Protein AF-A0A3M7EHU4-F1 (afdb_monomer)

Structure (mmCIF, N/CA/C/O backbone):
data_AF-A0A3M7EHU4-F1
#
_entry.id   AF-A0A3M7EHU4-F1
#
loop_
_atom_site.group_PDB
_atom_site.id
_atom_site.type_symbol
_atom_site.label_atom_id
_atom_site.label_alt_id
_atom_site.label_comp_id
_atom_site.label_asym_id
_atom_site.label_entity_id
_atom_site.label_seq_id
_atom_site.pdbx_PDB_ins_code
_atom_site.Cartn_x
_atom_site.Cartn_y
_atom_site.Cartn_z
_atom_site.occupancy
_atom_site.B_iso_or_equiv
_atom_site.auth_seq_id
_atom_site.auth_comp_id
_atom_site.auth_asym_id
_atom_site.auth_atom_id
_atom_site.pdbx_PDB_model_num
ATOM 1 N N . MET A 1 1 ? -15.113 -2.160 33.973 1.00 36.00 1 MET A N 1
ATOM 2 C CA . MET A 1 1 ? -15.614 -3.086 32.937 1.00 36.00 1 MET A CA 1
ATOM 3 C C . MET A 1 1 ? -14.421 -3.551 32.113 1.00 36.00 1 MET A C 1
ATOM 5 O O . MET A 1 1 ? -13.930 -2.788 31.294 1.00 36.00 1 MET A O 1
ATOM 9 N N . GLN A 1 2 ? -13.865 -4.728 32.410 1.00 32.81 2 GLN A N 1
ATOM 10 C CA . GLN A 1 2 ? -12.848 -5.335 31.547 1.00 32.81 2 GLN A CA 1
ATOM 11 C C . GLN A 1 2 ? -13.588 -5.969 30.373 1.00 32.81 2 GLN A C 1
ATOM 13 O O . GLN A 1 2 ? -14.304 -6.948 30.548 1.00 32.81 2 GLN A O 1
ATOM 18 N N . LEU A 1 3 ? -13.473 -5.366 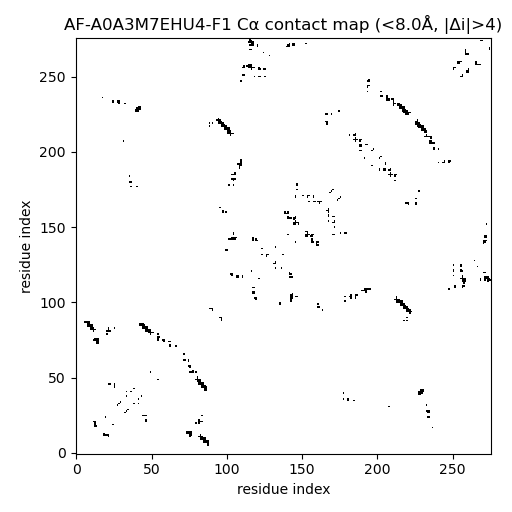29.194 1.00 36.94 3 LEU A N 1
ATOM 19 C CA . LEU A 1 3 ? -13.976 -5.970 27.967 1.00 36.94 3 LEU A CA 1
ATOM 20 C C . LEU A 1 3 ? -13.111 -7.206 27.680 1.00 36.94 3 LEU A C 1
ATOM 22 O O . LEU A 1 3 ? -11.903 -7.087 27.482 1.00 36.94 3 LEU A O 1
ATOM 26 N N . HIS A 1 4 ? -13.703 -8.398 27.739 1.00 35.28 4 HIS A N 1
ATOM 27 C CA . HIS A 1 4 ? -13.042 -9.642 27.348 1.00 35.28 4 HIS A CA 1
ATOM 28 C C . HIS A 1 4 ? -13.254 -9.854 25.845 1.00 35.28 4 HIS A C 1
ATOM 30 O O . HIS A 1 4 ? -14.386 -9.986 25.390 1.00 35.28 4 HIS A O 1
ATOM 36 N N . GLY A 1 5 ? -12.162 -9.836 25.077 1.00 55.19 5 GLY A N 1
ATOM 37 C CA . GLY A 1 5 ? -12.164 -9.912 23.612 1.00 55.19 5 GLY A CA 1
ATOM 38 C C . GLY A 1 5 ? -11.408 -8.749 22.962 1.00 55.19 5 GLY A C 1
ATOM 39 O O . GLY A 1 5 ? -11.074 -7.761 23.617 1.00 55.19 5 GLY A O 1
ATOM 40 N N . ARG A 1 6 ? -11.104 -8.858 21.662 1.00 72.38 6 ARG A N 1
ATOM 41 C CA . ARG A 1 6 ? -10.507 -7.742 20.914 1.00 72.38 6 ARG A CA 1
ATOM 42 C C . ARG A 1 6 ? -11.571 -6.680 20.661 1.00 72.38 6 ARG A C 1
ATOM 44 O O . ARG A 1 6 ? -12.449 -6.865 19.826 1.00 72.38 6 ARG A O 1
ATOM 51 N N . VAL A 1 7 ? -11.465 -5.568 21.377 1.00 87.25 7 VAL A N 1
ATOM 52 C CA . VAL A 1 7 ? -12.310 -4.388 21.161 1.00 87.25 7 VAL A CA 1
ATOM 53 C C . VAL A 1 7 ? -11.952 -3.770 19.802 1.00 87.25 7 VAL A C 1
ATOM 55 O O . VAL A 1 7 ? -10.754 -3.623 19.531 1.00 87.25 7 VAL A O 1
ATOM 58 N N . PRO A 1 8 ? -12.932 -3.425 18.944 1.00 93.50 8 PRO A N 1
ATOM 59 C CA . PRO A 1 8 ? -12.666 -2.735 17.684 1.00 93.50 8 PRO A CA 1
ATOM 60 C C . PRO A 1 8 ? -11.974 -1.388 17.919 1.00 93.50 8 PRO A C 1
ATOM 62 O O . PRO A 1 8 ? -12.077 -0.791 18.992 1.00 93.50 8 PRO A O 1
ATOM 65 N N . LEU A 1 9 ? -11.264 -0.898 16.905 1.00 95.69 9 LEU A N 1
ATOM 66 C CA . LEU A 1 9 ? -10.665 0.435 16.947 1.00 95.69 9 LEU A CA 1
ATOM 67 C C . LEU A 1 9 ? -11.647 1.452 16.366 1.00 95.69 9 LEU A C 1
ATOM 69 O O . LEU A 1 9 ? -12.258 1.190 15.336 1.00 95.69 9 LEU A O 1
ATOM 73 N N . LEU A 1 10 ? -11.766 2.622 16.993 1.00 96.00 10 LEU A N 1
ATOM 74 C CA . LEU A 1 10 ? -12.529 3.735 16.434 1.00 96.00 10 LEU A CA 1
ATOM 75 C C . LEU A 1 10 ? -11.631 4.558 15.505 1.00 96.00 10 LEU A C 1
ATOM 77 O O . LEU A 1 10 ? -10.649 5.167 15.935 1.00 96.00 10 LEU A O 1
ATOM 81 N N . ARG A 1 11 ? -11.979 4.585 14.223 1.00 96.38 11 ARG A N 1
ATOM 82 C CA . ARG A 1 11 ? -11.330 5.377 13.185 1.00 96.38 11 ARG A CA 1
ATOM 83 C C . ARG A 1 11 ? -12.165 6.623 12.900 1.00 96.38 11 ARG A C 1
ATOM 85 O O . ARG A 1 11 ? -13.322 6.527 12.505 1.00 96.38 11 ARG A O 1
ATOM 92 N N . ILE A 1 12 ? -11.540 7.788 13.049 1.00 95.38 12 ILE A N 1
ATOM 93 C CA . ILE A 1 12 ? -12.129 9.092 12.722 1.00 95.38 12 ILE A CA 1
ATOM 94 C C . ILE A 1 12 ? -11.203 9.805 11.741 1.00 95.38 12 ILE A C 1
ATOM 96 O O . ILE A 1 12 ? -9.971 9.708 11.831 1.00 95.38 12 ILE A O 1
ATOM 100 N N . ARG A 1 13 ? -11.793 10.496 10.764 1.00 94.06 13 ARG A N 1
ATOM 101 C CA . ARG A 1 13 ? -11.029 11.246 9.770 1.00 94.06 13 ARG A CA 1
ATOM 102 C C . ARG A 1 13 ? -10.359 12.480 10.375 1.00 94.06 13 ARG A C 1
ATOM 104 O O . ARG A 1 13 ? -10.723 12.978 11.434 1.00 94.06 13 ARG A O 1
ATOM 111 N N . LYS A 1 14 ? -9.372 12.995 9.652 1.00 93.75 14 LYS A N 1
ATOM 112 C CA . LYS A 1 14 ? -8.745 14.284 9.961 1.00 93.75 14 LYS A CA 1
ATOM 113 C C . LYS A 1 14 ? -9.571 15.407 9.356 1.00 93.75 14 LYS A C 1
ATOM 115 O O . LYS A 1 14 ? -10.175 15.209 8.303 1.00 93.75 14 LYS A O 1
ATOM 120 N N . ASP A 1 15 ? -9.509 16.577 9.974 1.00 94.25 15 ASP A N 1
ATOM 121 C CA . ASP A 1 15 ? -10.103 17.799 9.447 1.00 94.25 15 ASP A CA 1
ATOM 122 C C . ASP A 1 15 ? -9.257 18.352 8.291 1.00 94.25 15 ASP A C 1
ATOM 124 O O . ASP A 1 15 ? -8.379 19.199 8.453 1.00 94.25 15 ASP A O 1
ATOM 128 N N . LEU A 1 16 ? -9.429 17.744 7.120 1.00 90.12 16 LEU A N 1
ATOM 129 C CA . LEU A 1 16 ? -8.766 18.109 5.877 1.00 90.12 16 LEU A CA 1
ATOM 130 C C . LEU A 1 16 ? -9.819 18.109 4.771 1.00 90.12 16 LEU A C 1
ATOM 132 O O . LEU A 1 16 ? -10.541 17.126 4.613 1.00 90.12 16 LEU A O 1
ATOM 136 N N . SER A 1 17 ? -9.856 19.172 3.969 1.00 84.88 17 SER A N 1
ATOM 137 C CA . SER A 1 17 ? -10.879 19.387 2.931 1.00 84.88 17 SER A CA 1
ATOM 138 C C . SER A 1 17 ? -10.994 18.260 1.900 1.00 84.88 17 SER A C 1
ATOM 140 O O . SER A 1 17 ? -12.059 18.040 1.345 1.00 84.88 17 SER A O 1
ATOM 142 N N . HIS A 1 18 ? -9.907 17.529 1.656 1.00 83.81 18 HIS A N 1
ATOM 143 C CA . HIS A 1 18 ? -9.837 16.441 0.677 1.00 83.81 18 HIS A CA 1
ATOM 144 C C . HIS A 1 18 ? -10.060 15.046 1.287 1.00 83.81 18 HIS A C 1
ATOM 146 O O . HIS A 1 18 ? -9.777 14.040 0.634 1.00 83.81 18 HIS A O 1
ATOM 152 N N . VAL A 1 19 ? -10.454 14.961 2.562 1.00 88.69 19 VAL A N 1
ATOM 153 C CA . VAL A 1 19 ? -10.722 13.689 3.242 1.00 88.69 19 VAL A CA 1
ATOM 154 C C . VAL A 1 19 ? -12.228 13.519 3.402 1.00 88.69 19 VAL A C 1
ATOM 156 O O . VAL A 1 19 ? -12.856 14.247 4.170 1.00 88.69 19 VAL A O 1
ATOM 159 N N . GLN A 1 20 ? -12.757 12.517 2.697 1.00 92.69 20 GLN A N 1
ATOM 160 C CA . GLN A 1 20 ? -14.156 12.081 2.728 1.00 92.69 20 GLN A CA 1
ATOM 161 C C . GLN A 1 20 ? -14.648 11.778 4.147 1.00 92.69 20 GLN A C 1
ATOM 163 O O . GLN A 1 20 ? -13.848 11.356 4.993 1.00 92.69 20 GLN A O 1
ATOM 168 N N . THR A 1 21 ? -15.952 11.934 4.380 1.00 94.94 21 THR A N 1
ATOM 169 C CA . THR A 1 21 ? -16.616 11.577 5.648 1.00 94.94 21 THR A CA 1
ATOM 170 C C . THR A 1 21 ? -16.535 10.074 5.927 1.00 94.94 21 THR A C 1
ATOM 172 O O . THR A 1 21 ? -16.235 9.274 5.036 1.00 94.94 21 THR A O 1
ATOM 175 N N . ALA A 1 22 ? -16.800 9.659 7.169 1.00 95.69 22 ALA A N 1
ATOM 176 C CA . ALA A 1 22 ? -16.831 8.237 7.522 1.00 95.69 22 ALA A CA 1
ATOM 177 C C . ALA A 1 22 ? -17.842 7.445 6.669 1.00 95.69 22 ALA A C 1
ATOM 179 O O . ALA A 1 22 ? -17.533 6.353 6.187 1.00 95.69 22 ALA A O 1
ATOM 180 N N . GLU A 1 23 ? -19.023 8.014 6.422 1.00 95.81 23 GLU A N 1
ATOM 181 C CA . GLU A 1 23 ? -20.063 7.387 5.602 1.00 95.81 23 GLU A CA 1
ATOM 182 C C . GLU A 1 23 ? -19.644 7.242 4.135 1.00 95.81 23 GLU A C 1
ATOM 184 O O . GLU A 1 23 ? -19.837 6.185 3.532 1.00 95.81 23 GLU A O 1
ATOM 189 N N . GLU A 1 24 ? -19.033 8.277 3.554 1.00 95.75 24 GLU A N 1
ATOM 190 C CA . GLU A 1 24 ? -18.516 8.246 2.181 1.00 95.75 24 GLU A CA 1
ATOM 191 C C . GLU A 1 24 ? -17.387 7.223 2.020 1.00 95.75 24 GLU A C 1
ATOM 193 O O . GLU A 1 24 ? -17.358 6.482 1.030 1.00 95.75 24 GLU A O 1
ATOM 198 N N . GLN A 1 25 ? -16.486 7.141 3.008 1.00 96.19 25 GLN A N 1
ATOM 199 C CA . GLN A 1 25 ? -15.424 6.132 3.051 1.00 96.19 25 GLN A CA 1
ATOM 200 C C . GLN A 1 25 ? -16.014 4.720 3.109 1.00 96.19 25 GLN A C 1
ATOM 202 O O . GLN A 1 25 ? -15.615 3.860 2.322 1.00 96.19 25 GLN A O 1
ATOM 207 N N . LEU A 1 26 ? -16.996 4.480 3.986 1.00 97.38 26 LEU A N 1
ATOM 208 C CA . LEU A 1 26 ? -17.641 3.172 4.117 1.00 97.38 26 LEU A CA 1
ATOM 209 C C . LEU A 1 26 ? -18.410 2.779 2.852 1.00 97.38 26 LEU A C 1
ATOM 211 O O . LEU A 1 26 ? -18.291 1.642 2.390 1.00 97.38 26 LEU A O 1
ATOM 215 N N . ARG A 1 27 ? -19.167 3.713 2.264 1.00 97.81 27 ARG A N 1
ATOM 216 C CA . ARG A 1 27 ? -19.893 3.496 1.004 1.00 97.81 27 ARG A CA 1
ATOM 217 C C . ARG A 1 27 ? -18.928 3.114 -0.114 1.00 97.81 27 ARG A C 1
ATOM 219 O O . ARG A 1 27 ? -19.123 2.083 -0.754 1.00 97.81 27 ARG A O 1
ATOM 226 N N . SER A 1 28 ? -17.859 3.891 -0.286 1.00 96.81 28 SER A N 1
ATOM 227 C CA . SER A 1 28 ? -16.841 3.640 -1.312 1.00 96.81 28 SER A CA 1
ATOM 228 C C . SER A 1 28 ? -16.136 2.299 -1.091 1.00 96.81 28 SER A C 1
ATOM 230 O O . SER A 1 28 ? -15.946 1.532 -2.034 1.00 96.81 28 SER A O 1
ATOM 232 N N . PHE A 1 29 ? -15.796 1.973 0.159 1.00 98.06 29 PHE A N 1
ATOM 233 C CA . PHE A 1 29 ? -15.204 0.687 0.516 1.00 98.06 29 PHE A CA 1
ATOM 234 C C . PHE A 1 29 ? -16.112 -0.488 0.145 1.00 98.06 29 PHE A C 1
ATOM 236 O O . PHE A 1 29 ? -15.677 -1.400 -0.562 1.00 98.06 29 PHE A O 1
ATOM 243 N N . ASN A 1 30 ? -17.377 -0.443 0.569 1.00 98.12 30 ASN A N 1
ATOM 244 C CA . ASN A 1 30 ? -18.351 -1.502 0.311 1.00 98.12 30 ASN A CA 1
ATOM 245 C C . ASN A 1 30 ? -18.643 -1.681 -1.181 1.00 98.12 30 ASN A C 1
ATOM 247 O O . ASN A 1 30 ? -18.820 -2.809 -1.632 1.00 98.12 30 ASN A O 1
ATOM 251 N N . GLN A 1 31 ? -18.679 -0.588 -1.942 1.00 97.94 31 GLN A N 1
ATOM 252 C CA . GLN A 1 31 ? -19.005 -0.625 -3.362 1.00 97.94 31 GLN A CA 1
ATOM 253 C C . GLN A 1 31 ? -17.818 -1.059 -4.233 1.00 97.94 31 GLN A C 1
ATOM 255 O O . GLN A 1 31 ? -18.012 -1.793 -5.200 1.00 97.94 31 GLN A O 1
ATOM 260 N N . HIS A 1 32 ? -16.596 -0.613 -3.921 1.00 97.62 32 HIS A N 1
ATOM 261 C CA . HIS A 1 32 ? -15.462 -0.742 -4.847 1.00 97.62 32 HIS A CA 1
ATOM 262 C C . HIS A 1 32 ? -14.378 -1.715 -4.410 1.00 97.62 32 HIS A C 1
ATOM 264 O O . HIS A 1 32 ? -13.702 -2.257 -5.280 1.00 97.62 32 HIS A O 1
ATOM 270 N N . PHE A 1 33 ? -14.189 -1.935 -3.107 1.00 98.25 33 PHE A N 1
ATOM 271 C CA . PHE A 1 33 ? -13.053 -2.716 -2.606 1.00 98.25 33 PHE A CA 1
ATOM 272 C C . PHE A 1 33 ? -13.481 -4.004 -1.907 1.00 98.25 33 PHE A C 1
ATOM 274 O O . PHE A 1 33 ? -12.875 -5.045 -2.147 1.00 98.25 33 PHE A O 1
ATOM 281 N N . LYS A 1 34 ? -14.557 -3.972 -1.112 1.00 97.88 34 LYS A N 1
ATOM 282 C CA . LYS A 1 34 ? -15.095 -5.157 -0.431 1.00 97.88 34 LYS A CA 1
ATOM 283 C C . LYS A 1 34 ? -15.411 -6.322 -1.384 1.00 97.88 34 LYS A C 1
ATOM 285 O O . LYS A 1 34 ? -15.048 -7.440 -1.042 1.00 97.88 34 LYS A O 1
ATOM 290 N N . PRO A 1 35 ? -15.997 -6.114 -2.582 1.00 98.25 35 PRO A N 1
ATOM 291 C CA . PRO A 1 35 ? -16.302 -7.218 -3.496 1.00 98.25 35 PRO A CA 1
ATOM 292 C C . PRO A 1 35 ? -15.069 -7.844 -4.163 1.00 98.25 35 PRO A C 1
ATOM 294 O O . PRO A 1 35 ? -15.189 -8.890 -4.793 1.00 98.25 35 PRO A O 1
ATOM 297 N N . LEU A 1 36 ? -13.897 -7.201 -4.079 1.00 98.44 36 LEU A N 1
ATOM 298 C CA . LEU A 1 36 ? -12.685 -7.664 -4.762 1.00 98.44 36 LEU A CA 1
ATOM 299 C C . LEU A 1 36 ? -11.943 -8.755 -3.986 1.00 98.44 36 LEU A C 1
ATOM 301 O O . LEU A 1 36 ? -11.107 -9.445 -4.566 1.00 98.44 36 LEU A O 1
ATOM 305 N N . PHE A 1 37 ? -12.206 -8.888 -2.684 1.00 98.25 37 PHE A N 1
ATOM 306 C CA . PHE A 1 37 ? -11.444 -9.756 -1.792 1.00 98.25 37 PHE A CA 1
ATOM 307 C C . PHE A 1 37 ? -12.373 -10.555 -0.872 1.00 98.25 37 PHE A C 1
ATOM 309 O O . PHE A 1 37 ? -13.440 -10.067 -0.498 1.00 98.25 37 PHE A O 1
ATOM 316 N N . PRO A 1 38 ? -11.965 -11.760 -0.442 1.00 97.31 38 PRO A N 1
ATOM 317 C CA . PRO A 1 38 ? -12.659 -12.472 0.623 1.00 97.31 38 PRO A CA 1
ATOM 318 C C . PRO A 1 38 ? -12.703 -11.644 1.914 1.00 97.31 38 PRO A C 1
ATOM 320 O O . PRO A 1 38 ? -11.732 -10.963 2.252 1.00 97.31 38 PRO A O 1
ATOM 323 N N . ALA A 1 39 ? -13.799 -11.744 2.671 1.00 96.06 39 ALA A N 1
ATOM 324 C CA . ALA A 1 39 ? -13.993 -10.967 3.899 1.00 96.06 39 ALA A CA 1
ATOM 325 C C . ALA A 1 39 ? -12.863 -11.184 4.924 1.00 96.06 39 ALA A C 1
ATOM 327 O O . ALA A 1 39 ? -12.398 -10.229 5.543 1.00 96.06 39 ALA A O 1
ATOM 328 N N . GLN A 1 40 ? -12.333 -12.410 5.033 1.00 95.75 40 GLN A N 1
ATOM 329 C CA . GLN A 1 40 ? -11.219 -12.714 5.936 1.00 95.75 40 GLN A CA 1
ATOM 330 C C . GLN A 1 40 ? -9.914 -11.982 5.590 1.00 95.75 40 GLN A C 1
ATOM 332 O O . GLN A 1 40 ? -9.032 -11.887 6.440 1.00 95.75 40 GLN A O 1
ATOM 337 N N . ASN A 1 41 ? -9.779 -11.471 4.360 1.00 98.00 41 ASN A N 1
ATOM 338 C CA . ASN A 1 41 ? -8.615 -10.710 3.917 1.00 98.00 41 ASN A CA 1
ATOM 339 C C . ASN A 1 41 ? -8.800 -9.196 4.021 1.00 98.00 41 ASN A C 1
ATOM 341 O O . ASN A 1 41 ? -7.951 -8.448 3.537 1.00 98.00 41 ASN A O 1
ATOM 345 N N . LEU A 1 42 ? -9.868 -8.727 4.663 1.00 98.25 42 LEU A N 1
ATOM 346 C CA . LEU A 1 42 ? -10.162 -7.310 4.826 1.00 98.25 42 LEU A CA 1
ATOM 347 C C . LEU A 1 42 ? -10.253 -6.938 6.307 1.00 98.25 42 LEU A C 1
ATOM 349 O O . LEU A 1 42 ? -10.779 -7.682 7.140 1.00 98.25 42 LEU A O 1
ATOM 353 N N . VAL A 1 43 ? -9.738 -5.755 6.638 1.00 97.50 43 VAL A N 1
ATOM 354 C CA . VAL A 1 43 ? -10.166 -5.043 7.842 1.00 97.50 43 VAL A CA 1
ATOM 355 C C . VAL A 1 43 ? -11.600 -4.595 7.592 1.00 97.50 43 VAL A C 1
ATOM 357 O O . VAL A 1 43 ? -11.879 -3.855 6.650 1.00 97.50 43 VAL A O 1
ATOM 360 N N . GLU A 1 44 ? -12.515 -5.108 8.403 1.00 94.94 44 GLU A N 1
ATOM 361 C CA . GLU A 1 44 ? -13.931 -4.787 8.301 1.00 94.94 44 GLU A CA 1
ATOM 362 C C . GLU A 1 44 ? -14.207 -3.438 8.948 1.00 94.94 44 GLU A C 1
ATOM 364 O O . GLU A 1 44 ? -13.508 -3.031 9.879 1.00 94.94 44 GLU A O 1
ATOM 369 N N . HIS A 1 45 ? -15.231 -2.763 8.436 1.00 95.75 45 HIS A N 1
ATOM 370 C CA . HIS A 1 45 ? -15.649 -1.440 8.865 1.00 95.75 45 HIS A CA 1
ATOM 371 C C . HIS A 1 45 ? -17.147 -1.441 9.167 1.00 95.75 45 HIS A C 1
ATOM 373 O O . HIS A 1 45 ? -17.940 -1.958 8.376 1.00 95.75 45 HIS A O 1
ATOM 379 N N . GLU A 1 46 ? -17.525 -0.789 10.259 1.00 95.56 46 GLU A N 1
ATOM 380 C CA . GLU A 1 46 ? -18.910 -0.537 10.649 1.00 95.56 46 GLU A CA 1
ATOM 381 C C . GLU A 1 46 ? -19.059 0.934 11.043 1.00 95.56 46 GLU A C 1
ATOM 383 O O . GLU A 1 46 ? -18.248 1.456 11.807 1.00 95.56 46 GLU A O 1
ATOM 388 N N . ALA A 1 47 ? -20.065 1.623 10.501 1.00 97.12 47 ALA A N 1
ATOM 389 C CA . ALA A 1 47 ? -20.335 3.006 10.878 1.00 97.12 47 ALA A CA 1
ATOM 390 C C . ALA A 1 47 ? -21.042 3.062 12.232 1.00 97.12 47 ALA A C 1
ATOM 392 O O . ALA A 1 47 ? -22.003 2.335 12.469 1.00 97.12 47 ALA A O 1
ATOM 393 N N . VAL A 1 48 ? -20.593 3.973 13.090 1.00 97.38 48 VAL A N 1
ATOM 394 C CA . VAL A 1 48 ? -21.228 4.268 14.375 1.00 97.38 48 VAL A CA 1
ATOM 395 C C . VAL A 1 48 ? -21.502 5.752 14.491 1.00 97.38 48 VAL A C 1
ATOM 397 O O . VAL A 1 48 ? -20.644 6.574 14.163 1.00 97.38 48 VAL A O 1
ATOM 400 N N . GLN A 1 49 ? -22.699 6.090 14.959 1.00 97.62 49 GLN A N 1
ATOM 401 C CA . GLN A 1 49 ? -23.064 7.469 15.240 1.00 97.62 49 GLN A CA 1
ATOM 402 C C . GLN A 1 49 ? -22.296 7.964 16.469 1.00 97.62 49 GLN A C 1
ATOM 404 O O . GLN A 1 49 ? -22.160 7.251 17.467 1.00 97.62 49 GLN A O 1
ATOM 409 N N . LEU A 1 50 ? -21.769 9.179 16.378 1.00 96.94 50 LEU A N 1
ATOM 410 C CA . LEU A 1 50 ? -21.035 9.841 17.444 1.00 96.94 50 LEU A CA 1
ATOM 411 C C . LEU A 1 50 ? -21.965 10.807 18.175 1.00 96.94 50 LEU A C 1
ATOM 413 O O . LEU A 1 50 ? -22.740 11.527 17.554 1.00 96.94 50 LEU A O 1
ATOM 417 N N . ASP A 1 51 ? -21.859 10.832 19.499 1.00 95.94 51 ASP A N 1
ATOM 418 C CA . ASP A 1 51 ? -22.447 11.895 20.312 1.00 95.94 51 ASP A CA 1
ATOM 419 C C . ASP A 1 51 ? -21.651 13.198 20.118 1.00 95.94 51 ASP A C 1
ATOM 421 O O . ASP A 1 51 ? -20.424 13.161 19.945 1.00 95.94 51 ASP A O 1
ATOM 425 N N . ASP A 1 52 ? -22.329 14.345 20.203 1.00 93.88 52 ASP A N 1
ATOM 426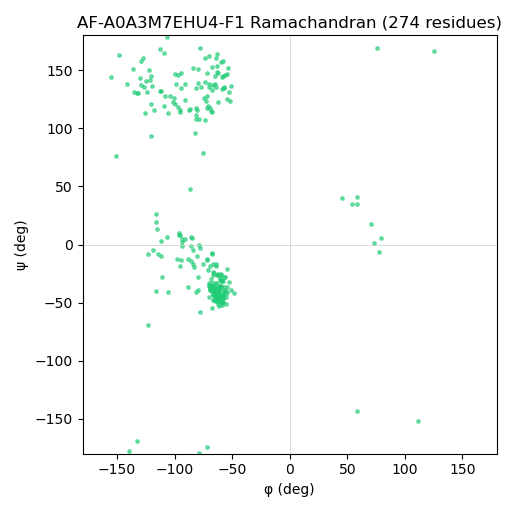 C CA . ASP A 1 52 ? -21.759 15.688 20.019 1.00 93.88 52 ASP A CA 1
ATOM 427 C C . ASP A 1 52 ? -20.551 15.971 20.935 1.00 93.88 52 ASP A C 1
ATOM 429 O O . ASP A 1 52 ? -19.720 16.835 20.645 1.00 93.88 52 ASP A O 1
ATOM 433 N N . GLN A 1 53 ? -20.408 15.235 22.043 1.00 95.00 53 GLN A N 1
ATOM 434 C CA . GLN A 1 53 ? -19.286 15.358 22.975 1.00 95.00 53 GLN A CA 1
ATOM 435 C C . GLN A 1 53 ? -18.055 14.520 22.597 1.00 95.00 53 GLN A C 1
ATOM 437 O O . GLN A 1 53 ? -16.974 14.748 23.151 1.00 95.00 53 GLN A O 1
ATOM 442 N N . VAL A 1 54 ? -18.167 13.554 21.678 1.00 95.69 54 VAL A N 1
ATOM 443 C CA . VAL A 1 54 ? -17.065 12.633 21.344 1.00 95.69 54 VAL A CA 1
ATOM 444 C C . VAL A 1 54 ? -15.917 13.372 20.665 1.00 95.69 54 VAL A C 1
ATOM 446 O O . VAL A 1 54 ? -14.784 13.310 21.147 1.00 95.69 54 VAL A O 1
ATOM 449 N N . ILE A 1 55 ? -16.188 14.099 19.576 1.00 96.88 55 ILE A N 1
ATOM 450 C CA . ILE A 1 55 ? -15.140 14.801 18.824 1.00 96.88 55 ILE A CA 1
ATOM 451 C C . ILE A 1 55 ? -14.434 15.871 19.673 1.00 96.88 55 ILE A C 1
ATOM 453 O O . ILE A 1 55 ? -13.198 15.844 19.715 1.00 96.88 55 ILE A O 1
ATOM 457 N N . PRO A 1 56 ? -15.140 16.759 20.407 1.00 95.81 56 PRO A N 1
ATOM 458 C CA . PRO A 1 56 ? -14.490 17.731 21.284 1.00 95.81 56 PRO A CA 1
ATOM 459 C C . PRO A 1 56 ? -13.547 17.084 22.305 1.00 95.81 56 PRO A C 1
ATOM 461 O O . PRO A 1 56 ? -12.404 17.523 22.458 1.00 95.81 56 PRO A O 1
ATOM 464 N N . ARG A 1 57 ? -13.979 15.993 22.955 1.00 95.69 57 ARG A N 1
ATOM 465 C CA . ARG A 1 57 ? -13.150 15.267 23.930 1.00 95.69 57 ARG A CA 1
ATOM 466 C C . ARG A 1 57 ? -11.920 14.643 23.281 1.00 95.69 57 ARG A C 1
ATOM 468 O O . ARG A 1 57 ? -10.817 14.786 23.804 1.00 95.69 57 ARG A O 1
ATOM 475 N N . LEU A 1 58 ? -12.079 14.002 22.124 1.00 95.31 58 LEU A N 1
ATOM 476 C CA . LEU A 1 58 ? -10.950 13.413 21.407 1.00 95.31 58 LEU A CA 1
ATOM 477 C C . LEU A 1 58 ? -9.959 14.484 20.928 1.00 95.31 58 LEU A C 1
ATOM 479 O O . L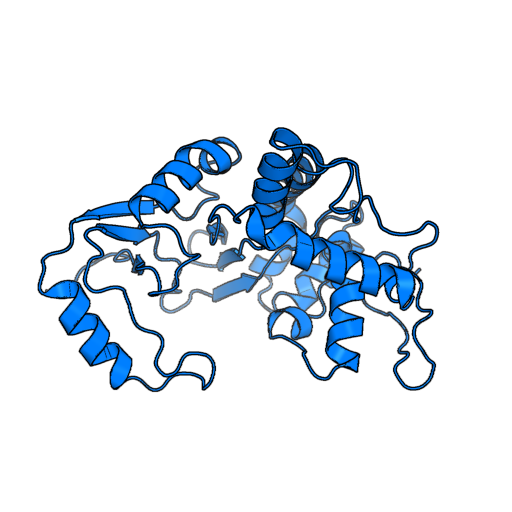EU A 1 58 ? -8.750 14.283 21.040 1.00 95.31 58 LEU A O 1
ATOM 483 N N . ASN A 1 59 ? -10.438 15.637 20.450 1.00 95.88 59 ASN A N 1
ATOM 484 C CA . ASN A 1 59 ? -9.588 16.766 20.065 1.00 95.88 59 ASN A CA 1
ATOM 485 C C . ASN A 1 59 ? -8.811 17.332 21.265 1.00 95.88 59 ASN A C 1
ATOM 487 O O . ASN A 1 59 ? -7.618 17.626 21.133 1.00 95.88 59 ASN A O 1
ATOM 491 N N . GLN A 1 60 ? -9.436 17.413 22.445 1.00 94.81 60 GLN A N 1
ATOM 492 C CA . GLN A 1 60 ? -8.759 17.796 23.686 1.00 94.81 60 GLN A CA 1
ATOM 493 C C . GLN A 1 60 ? -7.643 16.801 24.044 1.00 94.81 60 GLN A C 1
ATOM 495 O O . GLN A 1 60 ? -6.508 17.213 24.288 1.00 94.81 60 GLN A O 1
ATOM 500 N N . THR A 1 61 ? -7.931 15.495 24.011 1.00 94.25 61 THR A N 1
ATOM 501 C CA . THR A 1 61 ? -6.938 14.444 24.291 1.00 94.25 61 THR A CA 1
ATOM 502 C C . THR A 1 61 ? -5.784 14.468 23.287 1.00 94.25 61 THR A C 1
ATOM 504 O O . THR A 1 61 ? -4.616 14.440 23.672 1.00 94.25 61 THR A O 1
ATOM 507 N N . ILE A 1 62 ? -6.085 14.557 21.989 1.00 91.94 62 ILE A N 1
ATOM 508 C CA . ILE A 1 62 ? -5.077 14.546 20.921 1.00 91.94 62 ILE A CA 1
ATOM 509 C C . ILE A 1 62 ? -4.167 15.777 20.975 1.00 91.94 62 ILE A C 1
ATOM 511 O O . ILE A 1 62 ? -2.986 15.661 20.643 1.00 91.94 62 ILE A O 1
ATOM 515 N N . SER A 1 63 ? -4.684 16.932 21.399 1.00 89.94 63 SER A N 1
ATOM 516 C CA . SER A 1 63 ? -3.893 18.163 21.535 1.00 89.94 63 SER A CA 1
ATOM 517 C C . SER A 1 63 ? -2.826 18.066 22.626 1.00 89.94 63 SER A C 1
ATOM 519 O O . SER A 1 63 ? -1.801 18.736 22.546 1.00 89.94 63 SER A O 1
ATOM 521 N N . GLN A 1 64 ? -3.047 17.212 23.625 1.00 90.12 64 GLN A N 1
ATOM 522 C CA . GLN A 1 64 ? -2.112 16.970 24.727 1.00 90.12 64 GLN A CA 1
ATOM 523 C C . GLN A 1 64 ? -1.187 15.772 24.462 1.00 90.12 64 GLN A C 1
ATOM 525 O O . GLN A 1 64 ? -0.189 15.584 25.156 1.00 90.12 64 GLN A O 1
ATOM 530 N N . ALA A 1 65 ? -1.500 14.949 23.459 1.00 89.31 65 ALA A N 1
ATOM 531 C CA . ALA A 1 65 ? -0.715 13.774 23.123 1.00 89.31 65 ALA A CA 1
ATOM 532 C C . ALA A 1 65 ? 0.606 14.155 22.433 1.00 89.31 65 ALA A C 1
ATOM 534 O O . ALA A 1 65 ? 0.654 15.003 21.540 1.00 89.31 65 ALA A O 1
ATOM 535 N N . LYS A 1 66 ? 1.690 13.452 22.777 1.00 89.75 66 LYS A N 1
ATOM 536 C CA . LYS A 1 66 ? 2.965 13.572 22.059 1.00 89.75 66 LYS A CA 1
ATOM 537 C C . LYS A 1 66 ? 2.812 12.990 20.652 1.00 89.75 66 LYS A C 1
ATOM 539 O O . LYS A 1 66 ? 2.593 11.791 20.489 1.00 89.75 66 LYS A O 1
ATOM 544 N N . ARG A 1 67 ? 2.939 13.835 19.627 1.00 88.81 67 ARG A N 1
ATOM 545 C CA . ARG A 1 67 ? 2.780 13.460 18.212 1.00 88.81 67 ARG A CA 1
ATOM 546 C C . ARG A 1 67 ? 3.985 13.906 17.394 1.00 88.81 67 ARG A C 1
ATOM 548 O O . ARG A 1 67 ? 4.747 14.774 17.810 1.00 88.81 67 ARG A O 1
ATOM 555 N N . SER A 1 68 ? 4.169 13.295 16.226 1.00 85.56 68 SER A N 1
ATOM 556 C CA . SER A 1 68 ? 5.192 13.735 15.276 1.00 85.56 68 SER A CA 1
ATOM 557 C C . SER A 1 68 ? 4.909 15.164 14.810 1.00 85.56 68 SER A C 1
ATOM 559 O O . SER A 1 68 ? 3.747 15.529 14.633 1.00 85.56 68 SER A O 1
ATOM 561 N N . SER A 1 69 ? 5.957 15.935 14.515 1.00 84.12 69 SER A N 1
ATOM 562 C CA . SER A 1 69 ? 5.847 17.330 14.053 1.00 84.12 69 SER A CA 1
ATOM 563 C C . SER A 1 69 ? 4.890 17.502 12.868 1.00 84.12 69 SER A C 1
ATOM 565 O O . SER A 1 69 ? 4.071 18.411 12.860 1.00 84.12 69 SER A O 1
ATOM 567 N N . SER A 1 70 ? 4.900 16.563 11.917 1.00 82.75 70 SER A N 1
ATOM 568 C CA . SER A 1 70 ? 3.999 16.534 10.751 1.00 82.75 70 SER A CA 1
ATOM 569 C C . SER A 1 70 ? 2.515 16.286 11.069 1.00 82.75 70 SER A C 1
ATOM 571 O O . SER A 1 70 ? 1.674 16.294 10.169 1.00 82.75 70 SER A O 1
ATOM 573 N N . ARG A 1 71 ? 2.182 15.979 12.326 1.00 85.00 71 ARG A N 1
ATOM 574 C CA . ARG A 1 71 ? 0.825 15.679 12.807 1.00 85.00 71 ARG A CA 1
ATOM 575 C C . ARG A 1 71 ? 0.389 16.599 13.946 1.00 85.00 71 ARG A C 1
ATOM 577 O O . ARG A 1 71 ? -0.779 16.538 14.328 1.00 85.00 71 ARG A O 1
ATOM 584 N N . THR A 1 72 ? 1.285 17.426 14.476 1.00 84.06 72 THR A N 1
ATOM 585 C CA . THR A 1 72 ? 0.956 18.449 15.471 1.00 84.06 72 THR A CA 1
ATOM 586 C C . THR A 1 72 ? -0.084 19.409 14.895 1.00 84.06 72 THR A C 1
ATOM 588 O O . THR A 1 72 ? 0.020 19.818 13.743 1.00 84.06 72 THR A O 1
ATOM 591 N N . GLY A 1 73 ? -1.125 19.715 15.673 1.00 85.38 73 GLY A N 1
ATOM 592 C CA . GLY A 1 73 ? -2.226 20.591 15.251 1.00 85.38 73 GLY A CA 1
ATOM 593 C C . GLY A 1 73 ? -3.268 19.954 14.322 1.00 85.38 73 GLY A C 1
ATOM 594 O O . GLY A 1 73 ? -4.291 20.572 14.058 1.00 85.38 73 GLY A O 1
ATOM 595 N N . VAL A 1 74 ? -3.071 18.717 13.849 1.00 89.88 74 VAL A N 1
ATOM 596 C CA . VAL A 1 74 ? -4.072 18.034 13.010 1.00 89.88 74 VAL A CA 1
ATOM 597 C C . VAL A 1 74 ? -5.165 17.424 13.888 1.00 89.88 74 VAL A C 1
ATOM 599 O O . VAL A 1 74 ? -4.904 16.442 14.593 1.00 89.88 74 VAL A O 1
ATOM 602 N N . LEU A 1 75 ? -6.374 17.973 13.804 1.00 94.38 75 LEU A N 1
ATOM 603 C CA . LEU A 1 75 ? -7.547 17.592 14.596 1.00 94.38 75 LEU A CA 1
ATOM 604 C C . LEU A 1 75 ? -8.584 16.809 13.774 1.00 94.38 75 LEU A C 1
ATOM 606 O O . LEU A 1 75 ? -8.383 16.539 12.586 1.00 94.38 75 LEU A O 1
ATOM 610 N N . MET A 1 76 ? -9.661 16.396 14.439 1.00 95.00 76 MET A N 1
ATOM 611 C CA . MET A 1 76 ? -10.870 15.842 13.827 1.00 95.00 76 MET A CA 1
ATOM 612 C C . MET A 1 76 ? -11.910 16.960 13.634 1.00 95.00 76 MET A C 1
ATOM 614 O O . MET A 1 76 ? -11.958 17.878 14.458 1.00 95.00 76 MET A O 1
ATOM 618 N N . PRO A 1 77 ? -12.745 16.894 12.586 1.00 94.62 77 PRO A N 1
ATOM 619 C CA . PRO A 1 77 ? -13.734 17.928 12.303 1.00 94.62 77 PRO A CA 1
ATOM 620 C C . PRO A 1 77 ? -14.877 17.880 13.319 1.00 94.62 77 PRO A C 1
ATOM 622 O O . PRO A 1 77 ? -15.490 16.831 13.500 1.00 94.62 77 PRO A O 1
ATOM 625 N N . ASN A 1 78 ? -15.204 19.011 13.954 1.00 90.88 78 ASN A N 1
ATOM 626 C CA . ASN A 1 78 ? -16.246 19.076 14.995 1.00 90.88 78 ASN A CA 1
ATOM 627 C C . ASN A 1 78 ? -17.659 18.738 14.489 1.00 90.88 78 ASN A C 1
ATOM 629 O O . ASN A 1 78 ? -18.537 18.475 15.299 1.00 90.88 78 ASN A O 1
ATOM 633 N N . ASN A 1 79 ? -17.883 18.762 13.174 1.00 90.38 79 ASN A N 1
ATOM 634 C CA . ASN A 1 79 ? -19.153 18.402 12.548 1.00 90.38 79 ASN A CA 1
ATOM 635 C C . ASN A 1 79 ? -19.206 16.941 12.063 1.00 90.38 79 ASN A C 1
ATOM 637 O O . ASN A 1 79 ? -20.139 16.586 11.346 1.00 90.38 79 ASN A O 1
ATOM 641 N N . GLU A 1 80 ? -18.210 16.109 12.386 1.00 94.06 80 GLU A N 1
ATOM 642 C CA . GLU A 1 80 ? -18.250 14.684 12.056 1.00 94.06 80 GLU A CA 1
ATOM 643 C C . GLU A 1 80 ? -19.280 13.958 12.925 1.00 94.06 80 GLU A C 1
ATOM 645 O O . GLU A 1 80 ? -19.150 13.913 14.148 1.00 94.06 80 GLU A O 1
ATOM 650 N N . GLN A 1 81 ? -20.285 13.368 12.278 1.00 94.94 81 GLN A N 1
ATOM 651 C CA . GLN A 1 81 ? -21.399 12.687 12.946 1.00 94.94 81 GLN A CA 1
ATOM 652 C C . GLN A 1 81 ? -21.176 11.181 13.079 1.00 94.94 81 GLN A C 1
ATOM 654 O O . GLN A 1 81 ? -21.821 10.535 13.904 1.00 94.94 81 GLN A O 1
ATOM 659 N N . TYR A 1 82 ? -20.263 10.615 12.285 1.00 97.12 82 TYR A N 1
ATOM 660 C CA . TYR A 1 82 ? -20.007 9.181 12.258 1.00 97.12 82 TYR A CA 1
ATOM 661 C C . TYR A 1 82 ? -18.518 8.862 12.387 1.00 97.12 82 TYR A C 1
ATOM 663 O O . TYR A 1 82 ? -17.648 9.533 11.833 1.00 97.12 82 TYR A O 1
ATOM 671 N N . GLY A 1 83 ? -18.222 7.781 13.100 1.00 97.25 83 GLY A N 1
ATOM 672 C CA . GLY A 1 83 ? -16.919 7.123 13.097 1.00 97.25 83 GLY A CA 1
ATOM 673 C C . GLY A 1 83 ? -17.015 5.740 12.464 1.00 97.25 83 GLY A C 1
ATOM 674 O O . GLY A 1 83 ? -18.108 5.219 12.249 1.00 97.25 83 GLY A O 1
ATOM 675 N N . LEU A 1 84 ? -15.866 5.126 12.185 1.00 97.69 84 LEU A N 1
ATOM 676 C CA . LEU A 1 84 ? -15.802 3.735 11.739 1.00 97.69 84 LEU A CA 1
ATOM 677 C C . LEU A 1 84 ? -15.208 2.867 12.846 1.00 97.69 84 LEU A C 1
ATOM 679 O O . LEU A 1 84 ? -14.060 3.069 13.236 1.00 97.69 84 LEU A O 1
ATOM 683 N N . LEU A 1 85 ? -15.959 1.884 13.333 1.00 97.44 85 LEU A N 1
ATOM 684 C CA . LEU A 1 85 ? -15.385 0.767 14.072 1.00 97.44 85 LEU A CA 1
ATOM 685 C C . LEU A 1 85 ? -14.686 -0.156 13.081 1.00 97.44 85 LEU A C 1
ATOM 687 O O . LEU A 1 85 ? -15.285 -0.576 12.092 1.00 97.44 85 LEU A O 1
ATOM 691 N N . ILE A 1 86 ? -13.412 -0.445 13.331 1.00 96.69 86 ILE A N 1
ATOM 692 C CA . ILE A 1 86 ? -12.590 -1.264 12.443 1.00 96.69 86 ILE A CA 1
ATOM 693 C C . ILE A 1 86 ? -12.034 -2.489 13.165 1.00 96.69 86 ILE A C 1
ATOM 695 O O . ILE A 1 86 ? -11.770 -2.443 14.375 1.00 96.69 86 ILE A O 1
ATOM 699 N N . THR A 1 87 ? -11.810 -3.579 12.421 1.00 95.38 87 THR A N 1
ATOM 700 C CA . THR A 1 87 ? -11.156 -4.781 12.963 1.00 95.38 87 THR A CA 1
ATOM 701 C C . THR A 1 87 ? -9.839 -4.410 13.646 1.00 95.38 87 THR A C 1
ATOM 703 O O . THR A 1 87 ? -8.934 -3.839 13.035 1.00 95.38 87 THR A O 1
ATOM 706 N N . ASN A 1 88 ? -9.706 -4.779 14.918 1.00 94.88 88 ASN A N 1
ATOM 707 C CA . ASN A 1 88 ? -8.490 -4.530 15.673 1.00 94.88 88 ASN A CA 1
ATOM 708 C C . ASN A 1 88 ? -7.424 -5.597 15.375 1.00 94.88 88 ASN A C 1
ATOM 710 O O . ASN A 1 88 ? -7.523 -6.745 15.817 1.00 94.88 88 ASN A O 1
ATOM 714 N N . MET A 1 89 ? -6.390 -5.195 14.634 1.00 94.56 89 MET A N 1
ATOM 715 C CA . MET A 1 89 ? -5.236 -6.035 14.303 1.00 94.56 89 MET A CA 1
ATOM 716 C C . MET A 1 89 ? -4.060 -5.884 15.276 1.00 94.56 89 MET A C 1
ATOM 718 O O . MET A 1 89 ? -3.022 -6.499 15.040 1.00 94.56 89 MET A O 1
ATOM 722 N N . SER A 1 90 ? -4.194 -5.111 16.361 1.00 93.06 90 SER A N 1
ATOM 723 C CA . SER A 1 90 ? -3.137 -4.984 17.369 1.00 93.06 90 SER A CA 1
ATOM 724 C C . SER A 1 90 ? -2.763 -6.354 17.953 1.00 93.06 90 SER A C 1
ATOM 726 O O . SER A 1 90 ? -3.659 -7.153 18.254 1.00 93.06 90 SER A O 1
ATOM 728 N N . PRO A 1 91 ? -1.458 -6.643 18.106 1.00 92.56 91 PRO A N 1
ATOM 729 C CA . PRO A 1 91 ? -1.015 -7.915 18.652 1.00 92.56 91 PRO A CA 1
ATOM 730 C C . PRO A 1 91 ? -1.353 -7.999 20.145 1.00 92.56 91 PRO A C 1
ATOM 732 O O . PRO A 1 91 ? -1.180 -7.036 20.895 1.00 92.56 91 PRO A O 1
ATOM 735 N N . LEU A 1 92 ? -1.830 -9.164 20.571 1.00 90.81 92 LEU A N 1
ATOM 736 C CA . LEU A 1 92 ? -1.894 -9.573 21.971 1.00 90.81 92 LEU A CA 1
ATOM 737 C C . LEU A 1 92 ? -0.501 -10.023 22.452 1.00 90.81 92 LEU A C 1
ATOM 739 O O . LEU A 1 92 ? 0.401 -10.224 21.632 1.00 90.81 92 LEU A O 1
ATOM 743 N N . PRO A 1 93 ? -0.299 -10.221 23.770 1.00 89.88 93 PRO A N 1
ATOM 744 C CA . PRO A 1 93 ? 0.908 -10.875 24.261 1.00 89.88 93 PRO A CA 1
ATOM 745 C C . PRO A 1 93 ? 1.149 -12.196 23.518 1.00 89.88 93 PRO A C 1
ATOM 747 O O . PRO A 1 93 ? 0.212 -12.963 23.314 1.00 89.88 93 PRO A O 1
ATOM 750 N N . MET A 1 94 ? 2.402 -12.456 23.133 1.00 90.06 94 MET A N 1
ATOM 751 C CA . MET A 1 94 ? 2.838 -13.610 22.323 1.00 90.06 94 MET A CA 1
ATOM 752 C C . MET A 1 94 ? 2.466 -13.587 20.833 1.00 90.06 94 MET A C 1
ATOM 754 O O . MET A 1 94 ? 2.822 -14.523 20.120 1.00 90.06 94 MET A O 1
ATOM 758 N N . GLU A 1 95 ? 1.806 -12.542 20.333 1.00 94.88 95 GLU A N 1
ATOM 759 C CA . GLU A 1 95 ? 1.566 -12.382 18.898 1.00 94.88 95 GLU A CA 1
ATOM 760 C C . GLU A 1 95 ? 2.605 -11.463 18.258 1.00 94.88 95 GLU A C 1
ATOM 762 O O . GLU A 1 95 ? 3.052 -10.480 18.851 1.00 94.88 95 GLU A O 1
ATOM 767 N N . THR A 1 96 ? 2.949 -11.755 17.005 1.00 96.69 96 THR A N 1
ATOM 768 C CA . THR A 1 96 ? 3.797 -10.880 16.188 1.00 96.69 96 THR A CA 1
ATOM 769 C C . THR A 1 96 ? 2.954 -10.226 15.109 1.00 96.69 96 THR A C 1
ATOM 771 O O . THR A 1 96 ? 2.271 -10.919 14.356 1.00 96.69 96 THR A O 1
ATOM 774 N N . LEU A 1 97 ? 3.015 -8.897 15.009 1.00 96.56 97 LEU A N 1
ATOM 775 C CA . LEU A 1 97 ? 2.376 -8.138 13.939 1.00 96.56 97 LEU A CA 1
ATOM 776 C C . LEU A 1 97 ? 3.428 -7.492 13.040 1.00 96.56 97 LEU A C 1
ATOM 778 O O . LEU A 1 97 ? 4.323 -6.792 13.510 1.00 96.56 97 LEU A O 1
ATOM 782 N N . VAL A 1 98 ? 3.244 -7.656 11.735 1.00 95.69 98 VAL A N 1
ATOM 783 C CA . VAL A 1 98 ? 3.941 -6.909 10.693 1.00 95.69 98 VAL A CA 1
ATOM 784 C C . VAL A 1 98 ? 2.907 -6.155 9.874 1.00 95.69 98 VAL A C 1
ATOM 786 O O . VAL A 1 98 ? 1.875 -6.702 9.495 1.00 95.69 98 VAL A O 1
ATOM 789 N N . GLN A 1 99 ? 3.199 -4.896 9.574 1.00 94.62 99 GLN A N 1
ATOM 790 C CA . GLN A 1 99 ? 2.417 -4.094 8.643 1.00 94.62 99 GLN A CA 1
ATOM 791 C C . GLN A 1 99 ? 3.332 -3.562 7.544 1.00 94.62 99 GLN A C 1
ATOM 793 O O . GLN A 1 99 ? 4.398 -3.005 7.817 1.00 94.62 99 GLN A O 1
ATOM 798 N N . PHE A 1 100 ? 2.919 -3.721 6.292 1.00 94.75 100 PHE A N 1
ATOM 799 C CA . PHE A 1 100 ? 3.642 -3.158 5.157 1.00 94.75 100 PHE A CA 1
ATOM 800 C C . PHE A 1 100 ? 2.684 -2.787 4.032 1.00 94.75 100 PHE A C 1
ATOM 802 O O . PHE A 1 100 ? 1.533 -3.216 3.998 1.00 94.75 100 PHE A O 1
ATOM 809 N N . LYS A 1 101 ? 3.158 -1.964 3.099 1.00 96.25 101 LYS A N 1
ATOM 810 C CA . LYS A 1 101 ? 2.396 -1.614 1.901 1.00 96.25 101 LYS A CA 1
ATOM 811 C C . LYS A 1 101 ? 2.895 -2.472 0.740 1.00 96.25 101 LYS A C 1
ATOM 813 O O . LYS A 1 101 ? 4.071 -2.339 0.408 1.00 96.25 101 LYS A O 1
ATOM 818 N N . PRO A 1 102 ? 2.047 -3.294 0.093 1.00 96.19 102 PRO A N 1
ATOM 819 C CA . PRO A 1 102 ? 2.460 -4.084 -1.072 1.00 96.19 102 PRO A CA 1
ATOM 820 C C . PRO A 1 102 ? 2.908 -3.223 -2.261 1.00 96.19 102 PRO A C 1
ATOM 822 O O . PRO A 1 102 ? 3.724 -3.660 -3.065 1.00 96.19 102 PRO A O 1
ATOM 825 N N . LYS A 1 103 ? 2.422 -1.974 -2.342 1.00 97.44 103 LYS A N 1
ATOM 826 C CA . LYS A 1 103 ? 2.737 -1.009 -3.406 1.00 97.44 103 LYS A CA 1
ATOM 827 C C . LYS A 1 103 ? 2.366 -1.547 -4.795 1.00 97.44 103 LYS A C 1
ATOM 829 O O . LYS A 1 103 ? 1.308 -2.146 -4.959 1.00 97.44 103 LYS A O 1
ATOM 834 N N . TRP A 1 104 ? 3.178 -1.238 -5.803 1.00 98.06 104 TRP A N 1
ATOM 835 C CA . TRP A 1 104 ? 2.939 -1.554 -7.209 1.00 98.06 104 TRP A CA 1
ATOM 836 C C . TRP A 1 104 ? 3.363 -2.988 -7.515 1.00 98.06 104 TRP A C 1
ATOM 838 O O . TRP A 1 104 ? 4.538 -3.229 -7.782 1.00 98.06 104 TRP A O 1
ATOM 848 N N . LEU A 1 105 ? 2.421 -3.932 -7.487 1.00 98.44 105 LEU A N 1
ATOM 849 C CA . LEU A 1 105 ? 2.693 -5.357 -7.736 1.00 98.44 105 LEU A CA 1
ATOM 850 C C . LEU A 1 105 ? 2.854 -5.693 -9.231 1.00 98.44 105 LEU A C 1
ATOM 852 O O . LEU A 1 105 ? 3.172 -6.825 -9.593 1.00 98.44 105 LEU A O 1
ATOM 856 N N . ALA A 1 106 ? 2.666 -4.702 -10.099 1.00 98.00 106 ALA A N 1
ATOM 857 C CA . ALA A 1 106 ? 3.034 -4.725 -11.506 1.00 98.00 106 ALA A CA 1
ATOM 858 C C . ALA A 1 106 ? 3.856 -3.473 -11.841 1.00 98.00 106 ALA A C 1
ATOM 860 O O . ALA A 1 106 ? 3.791 -2.465 -11.131 1.00 98.00 106 ALA A O 1
ATOM 861 N N . GLN A 1 107 ? 4.644 -3.540 -12.915 1.00 97.88 107 GLN A N 1
ATOM 862 C CA . GLN A 1 107 ? 5.364 -2.367 -13.405 1.00 97.88 107 GLN A CA 1
ATOM 863 C C . GLN A 1 107 ? 4.371 -1.282 -13.857 1.00 97.88 107 GLN A C 1
ATOM 865 O O . GLN A 1 107 ? 3.271 -1.600 -14.308 1.00 97.88 107 GLN A O 1
ATOM 870 N N . SER A 1 108 ? 4.760 -0.010 -13.720 1.00 98.06 108 SER A N 1
ATOM 871 C CA . SER A 1 108 ? 3.971 1.109 -14.246 1.00 98.06 108 SER A CA 1
ATOM 872 C C . SER A 1 108 ? 3.757 0.952 -15.756 1.00 98.06 108 SER A C 1
ATOM 874 O O . SER A 1 108 ? 4.738 0.698 -16.458 1.00 98.06 108 SER A O 1
ATOM 876 N N . PRO A 1 109 ? 2.533 1.158 -16.281 1.00 97.81 109 PRO A N 1
ATOM 877 C CA . PRO A 1 109 ? 2.295 1.176 -17.726 1.00 97.81 109 PRO A CA 1
ATOM 878 C C . PRO A 1 109 ? 3.104 2.252 -18.462 1.00 97.81 109 PRO A C 1
ATOM 880 O O . PRO A 1 109 ? 3.398 2.099 -19.641 1.00 97.81 109 PRO A O 1
ATOM 883 N N . ASN A 1 110 ? 3.485 3.333 -17.769 1.00 98.19 110 ASN A N 1
ATOM 884 C CA . ASN A 1 110 ? 4.288 4.414 -18.343 1.00 98.19 110 ASN A CA 1
ATOM 885 C C . ASN A 1 110 ? 5.801 4.233 -18.115 1.00 98.19 110 ASN A C 1
ATOM 887 O O . ASN A 1 110 ? 6.577 5.094 -18.521 1.00 98.19 110 ASN A O 1
ATOM 891 N N . ALA A 1 111 ? 6.243 3.139 -17.476 1.00 98.12 111 ALA A N 1
ATOM 892 C CA . ALA A 1 111 ? 7.669 2.889 -17.283 1.00 98.12 111 ALA A CA 1
ATOM 893 C C . ALA A 1 111 ? 8.375 2.702 -18.644 1.00 98.12 111 ALA A C 1
ATOM 895 O O . ALA A 1 111 ? 7.882 1.945 -19.485 1.00 98.12 111 ALA A O 1
ATOM 896 N N . PRO A 1 112 ? 9.553 3.312 -18.869 1.00 97.62 112 PRO A N 1
ATOM 897 C CA . PRO A 1 112 ? 10.277 3.168 -20.125 1.00 97.62 112 PRO A CA 1
ATOM 898 C C . PRO A 1 112 ? 10.722 1.726 -20.391 1.00 97.62 112 PRO A C 1
ATOM 900 O O . PRO A 1 112 ? 11.022 0.959 -19.466 1.00 97.62 112 PRO A O 1
ATOM 903 N N . ALA A 1 113 ? 10.880 1.381 -21.670 1.00 95.06 113 ALA A N 1
ATOM 904 C CA . ALA A 1 113 ? 11.547 0.144 -22.059 1.00 95.06 113 ALA A CA 1
ATOM 905 C C . ALA A 1 113 ? 12.967 0.075 -21.460 1.00 95.06 113 ALA A C 1
ATOM 907 O O . ALA A 1 113 ? 13.647 1.093 -21.293 1.00 95.06 113 ALA A O 1
ATOM 908 N N . GLY A 1 114 ? 13.404 -1.136 -21.104 1.00 93.56 114 GLY A N 1
ATOM 909 C CA . GLY A 1 114 ? 14.714 -1.356 -20.483 1.00 93.56 114 GLY A CA 1
ATOM 910 C C . GLY A 1 114 ? 14.841 -0.836 -19.045 1.00 93.56 114 GLY A C 1
ATOM 911 O O . GLY A 1 114 ? 15.959 -0.669 -18.563 1.00 93.56 114 GLY A O 1
ATOM 912 N N . SER A 1 115 ? 13.724 -0.565 -18.357 1.00 96.75 115 SER A N 1
ATOM 913 C CA . SER A 1 115 ? 13.726 -0.196 -16.936 1.00 96.75 115 SER A CA 1
ATOM 914 C C . SER A 1 115 ? 14.500 -1.208 -16.082 1.00 96.75 115 SER A C 1
ATOM 916 O O . SER A 1 115 ? 14.245 -2.408 -16.148 1.00 96.75 115 SER A O 1
ATOM 918 N N . LYS A 1 116 ? 15.393 -0.698 -15.231 1.00 96.06 116 LYS A N 1
ATOM 919 C CA . LYS A 1 116 ? 16.158 -1.438 -14.216 1.00 96.06 116 LYS A CA 1
ATOM 920 C C . LYS A 1 116 ? 15.545 -1.352 -12.817 1.00 96.06 116 LYS A C 1
ATOM 922 O O . LYS A 1 116 ? 15.873 -2.141 -11.933 1.00 96.06 116 LYS A O 1
ATOM 927 N N . ARG A 1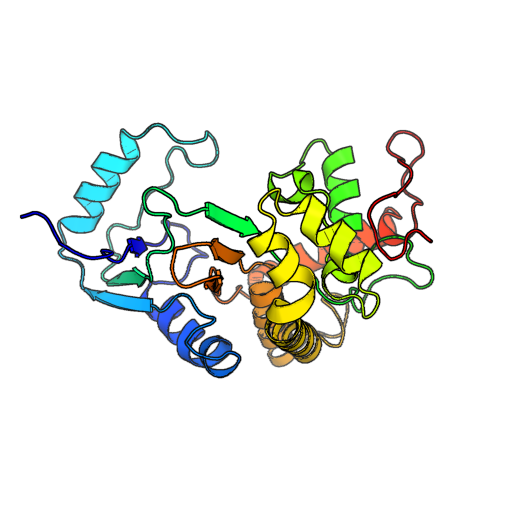 117 ? 14.588 -0.440 -12.619 1.00 97.50 117 ARG A N 1
ATOM 928 C CA . ARG A 1 117 ? 13.770 -0.324 -11.406 1.00 97.50 117 ARG A CA 1
ATOM 929 C C . ARG A 1 117 ? 12.283 -0.485 -11.720 1.00 97.50 117 ARG A C 1
ATOM 931 O O . ARG A 1 117 ? 11.789 -0.041 -12.752 1.00 97.50 117 ARG A O 1
ATOM 938 N N . CYS A 1 118 ? 11.534 -1.098 -10.808 1.00 98.06 118 CYS A N 1
ATOM 939 C CA . CYS A 1 118 ? 10.077 -0.971 -10.782 1.00 98.06 118 CYS A CA 1
ATOM 940 C C . CYS A 1 118 ? 9.700 0.421 -10.262 1.00 98.06 118 CYS A C 1
ATOM 942 O O . CYS A 1 118 ? 10.502 1.035 -9.555 1.00 98.06 118 CYS A O 1
ATOM 944 N N . ARG A 1 119 ? 8.476 0.900 -10.520 1.00 98.06 119 ARG A N 1
ATOM 945 C CA . ARG A 1 119 ? 8.023 2.232 -10.064 1.00 98.06 119 ARG A CA 1
ATOM 946 C C . ARG A 1 119 ? 8.302 2.504 -8.586 1.00 98.06 119 ARG A C 1
ATOM 948 O O . ARG A 1 119 ? 8.730 3.594 -8.219 1.00 98.06 119 ARG A O 1
ATOM 955 N N . THR A 1 120 ? 8.078 1.506 -7.730 1.00 97.31 120 THR A N 1
ATOM 956 C CA . THR A 1 120 ? 8.310 1.643 -6.283 1.00 97.31 120 THR A CA 1
ATOM 957 C C . THR A 1 120 ? 9.795 1.817 -5.963 1.00 97.31 120 THR A C 1
ATOM 959 O O . THR A 1 120 ? 10.147 2.676 -5.160 1.00 97.31 120 THR A O 1
ATOM 962 N N . CYS A 1 121 ? 10.672 1.048 -6.613 1.00 97.25 121 CYS A N 1
ATOM 963 C CA . CYS A 1 121 ? 12.120 1.158 -6.432 1.00 97.25 121 CYS A CA 1
ATOM 964 C C . CYS A 1 121 ? 12.671 2.466 -7.022 1.00 97.25 121 CYS A C 1
ATOM 966 O O . CYS A 1 121 ? 13.490 3.110 -6.377 1.00 97.25 121 CYS A O 1
ATOM 968 N N . ALA A 1 122 ? 12.168 2.904 -8.182 1.00 97.56 122 ALA A N 1
ATOM 969 C CA . ALA A 1 122 ? 12.526 4.187 -8.789 1.00 97.56 122 ALA A CA 1
ATOM 970 C C . ALA A 1 122 ? 12.162 5.361 -7.863 1.00 97.56 122 ALA A C 1
ATOM 972 O O . ALA A 1 122 ? 12.994 6.219 -7.577 1.00 97.56 122 ALA A O 1
ATOM 973 N N . LEU A 1 123 ? 10.946 5.353 -7.306 1.00 97.44 123 LEU A N 1
ATOM 974 C CA . LEU A 1 123 ? 10.504 6.375 -6.357 1.00 97.44 123 LEU A CA 1
ATOM 975 C C . LEU A 1 123 ? 11.295 6.355 -5.047 1.00 97.44 123 LEU A C 1
ATOM 977 O O . LEU A 1 123 ? 11.578 7.415 -4.487 1.00 97.44 123 LEU A O 1
ATOM 981 N N . ARG A 1 124 ? 11.663 5.168 -4.556 1.00 96.25 124 ARG A N 1
ATOM 982 C CA . ARG A 1 124 ? 12.538 5.029 -3.388 1.00 96.25 124 ARG A CA 1
ATOM 983 C C . ARG A 1 124 ? 13.904 5.665 -3.647 1.00 96.25 124 ARG A C 1
ATOM 985 O O . ARG A 1 124 ? 14.342 6.460 -2.819 1.00 96.25 124 ARG A O 1
ATOM 992 N N . ALA A 1 125 ? 14.537 5.356 -4.780 1.00 96.12 125 ALA A N 1
ATOM 993 C CA . ALA A 1 125 ? 15.831 5.924 -5.159 1.00 96.12 125 ALA A CA 1
ATOM 994 C C . ALA A 1 125 ? 15.767 7.460 -5.242 1.00 96.12 125 ALA A C 1
ATOM 996 O O . ALA A 1 125 ? 16.545 8.142 -4.575 1.00 96.12 125 ALA A O 1
ATOM 997 N N . GLN A 1 126 ? 14.756 8.006 -5.932 1.00 97.00 126 GLN A N 1
ATOM 998 C CA . GLN A 1 126 ? 14.550 9.454 -6.030 1.00 97.00 126 GLN A CA 1
ATOM 999 C C . GLN A 1 126 ? 14.391 10.116 -4.655 1.00 97.00 126 GLN A C 1
ATOM 1001 O O . GLN A 1 126 ? 14.991 11.153 -4.369 1.00 97.00 126 GLN A O 1
ATOM 1006 N N . ARG A 1 127 ? 13.573 9.531 -3.775 1.00 96.25 127 ARG A N 1
ATOM 1007 C CA . ARG A 1 127 ? 13.374 10.064 -2.421 1.00 96.25 127 ARG A CA 1
ATOM 1008 C C . ARG A 1 127 ? 14.630 9.981 -1.579 1.00 96.25 127 ARG A C 1
ATOM 1010 O O . ARG A 1 127 ? 14.888 10.907 -0.820 1.00 96.25 127 ARG A O 1
ATOM 1017 N N . GLN A 1 128 ? 15.397 8.902 -1.696 1.00 94.00 128 GLN A N 1
ATOM 1018 C CA . GLN A 1 128 ? 16.660 8.766 -0.983 1.00 94.00 128 GLN A CA 1
ATOM 1019 C C . GLN A 1 128 ? 17.642 9.862 -1.410 1.00 94.00 128 GLN A C 1
ATOM 1021 O O . GLN A 1 128 ? 18.211 10.519 -0.544 1.00 94.00 128 GLN A O 1
ATOM 1026 N N . ALA A 1 129 ? 17.765 10.122 -2.714 1.00 94.81 129 ALA A N 1
ATOM 1027 C CA . ALA A 1 129 ? 18.577 11.217 -3.242 1.00 94.81 129 ALA A CA 1
ATOM 1028 C C . ALA A 1 129 ? 18.119 12.597 -2.737 1.00 94.81 129 ALA A C 1
ATOM 1030 O O . ALA A 1 129 ? 18.938 13.463 -2.449 1.00 94.81 129 ALA A O 1
ATOM 1031 N N . LYS A 1 130 ? 16.805 12.790 -2.564 1.00 94.75 130 LYS A N 1
ATOM 1032 C CA . LYS A 1 130 ? 16.210 14.033 -2.042 1.00 94.75 130 LYS A CA 1
ATOM 1033 C C . LYS A 1 130 ? 16.170 14.106 -0.503 1.00 94.75 130 LYS A C 1
ATOM 1035 O O . LYS A 1 130 ? 15.586 15.046 0.027 1.00 94.75 130 LYS A O 1
ATOM 1040 N N . ASN A 1 131 ? 16.746 13.143 0.228 1.00 92.19 131 ASN A N 1
ATOM 1041 C CA . ASN A 1 131 ? 16.645 13.020 1.695 1.00 92.19 131 ASN A CA 1
ATOM 1042 C C . ASN A 1 131 ? 15.191 12.994 2.223 1.00 92.19 131 ASN A C 1
ATOM 1044 O O . ASN A 1 131 ? 14.877 13.499 3.298 1.00 92.19 131 ASN A O 1
ATOM 1048 N N . GLN A 1 132 ? 14.290 12.384 1.453 1.00 92.75 132 GLN A N 1
ATOM 1049 C CA . GLN A 1 132 ? 12.846 12.273 1.701 1.00 92.75 132 GLN A CA 1
ATOM 1050 C C . GLN A 1 132 ? 12.397 10.815 1.912 1.00 92.75 132 GLN A C 1
ATOM 1052 O O . GLN A 1 132 ? 11.251 10.458 1.626 1.00 92.75 132 GLN A O 1
ATOM 1057 N N . GLY A 1 133 ? 13.307 9.952 2.370 1.00 88.06 133 GLY A N 1
ATOM 1058 C CA . GLY A 1 133 ? 13.013 8.544 2.633 1.00 88.06 133 GLY A CA 1
ATOM 1059 C C . GLY A 1 133 ? 11.892 8.362 3.660 1.00 88.06 133 GLY A C 1
ATOM 1060 O O . GLY A 1 133 ? 11.758 9.124 4.618 1.00 88.06 133 GLY A O 1
ATOM 1061 N N . THR A 1 134 ? 11.069 7.336 3.461 1.00 87.25 134 THR A N 1
ATOM 1062 C CA . THR A 1 134 ? 9.984 6.965 4.377 1.00 87.25 134 THR A CA 1
ATOM 1063 C C . THR A 1 134 ? 10.291 5.664 5.117 1.00 87.25 134 THR A C 1
ATOM 1065 O O . THR A 1 134 ? 11.139 4.881 4.700 1.00 87.25 134 THR A O 1
ATOM 1068 N N . ALA A 1 135 ? 9.549 5.371 6.189 1.00 85.19 135 ALA A N 1
ATOM 1069 C CA . ALA A 1 135 ? 9.662 4.082 6.880 1.00 85.19 135 ALA A CA 1
ATOM 1070 C C . ALA A 1 135 ? 9.371 2.882 5.955 1.00 85.19 135 ALA A C 1
ATOM 1072 O O . ALA A 1 135 ? 9.961 1.822 6.118 1.00 85.19 135 ALA A O 1
ATOM 1073 N N . THR A 1 136 ? 8.493 3.050 4.957 1.00 83.31 136 THR A N 1
ATOM 1074 C CA . THR A 1 136 ? 8.261 2.022 3.929 1.00 83.31 136 THR A CA 1
ATOM 1075 C C . THR A 1 136 ? 9.459 1.874 2.993 1.00 83.31 136 THR A C 1
ATOM 1077 O O . THR A 1 136 ? 9.771 0.764 2.581 1.00 83.31 136 THR A O 1
ATOM 1080 N N . ASP A 1 137 ? 10.147 2.970 2.668 1.00 88.62 137 ASP A N 1
ATOM 1081 C CA . ASP A 1 137 ? 11.344 2.930 1.822 1.00 88.62 137 ASP A CA 1
ATOM 1082 C C . ASP A 1 137 ? 12.490 2.174 2.515 1.00 88.62 137 ASP A C 1
ATOM 1084 O O . ASP A 1 137 ? 13.194 1.408 1.861 1.00 88.62 137 ASP A O 1
ATOM 1088 N N . ALA A 1 138 ? 12.609 2.314 3.841 1.00 86.31 138 ALA A N 1
ATOM 1089 C CA . ALA A 1 138 ? 13.605 1.627 4.667 1.00 86.31 138 ALA A CA 1
ATOM 1090 C C . ALA A 1 138 ? 13.422 0.100 4.749 1.00 86.31 138 ALA A C 1
ATOM 1092 O O . ALA A 1 138 ? 14.353 -0.596 5.135 1.00 86.31 138 ALA A O 1
ATOM 1093 N N . GLN A 1 139 ? 12.251 -0.434 4.381 1.00 85.19 139 GLN A N 1
ATOM 1094 C CA . GLN A 1 139 ? 12.050 -1.885 4.288 1.00 85.19 139 GLN A CA 1
ATOM 1095 C C . GLN A 1 139 ? 12.788 -2.497 3.093 1.00 85.19 139 GLN A C 1
ATOM 1097 O O . GLN A 1 139 ? 12.844 -3.715 3.002 1.00 85.19 139 GLN A O 1
ATOM 1102 N N . GLU A 1 140 ? 13.281 -1.683 2.147 1.00 87.50 140 GLU A N 1
ATOM 1103 C CA . GLU A 1 140 ? 14.029 -2.143 0.967 1.00 87.50 140 GLU A CA 1
ATOM 1104 C C . GLU A 1 140 ? 13.372 -3.344 0.268 1.00 87.50 140 GLU A C 1
ATOM 1106 O O . GLU A 1 140 ? 14.014 -4.277 -0.200 1.00 87.50 140 GLU A O 1
ATOM 1111 N N . ASN A 1 141 ? 12.044 -3.324 0.182 1.00 90.50 141 ASN A N 1
ATOM 1112 C CA . ASN A 1 141 ? 11.280 -4.385 -0.449 1.00 90.50 141 ASN A CA 1
ATOM 1113 C C . ASN A 1 141 ? 10.998 -4.017 -1.915 1.00 90.50 141 ASN A C 1
ATOM 1115 O O . ASN A 1 141 ? 10.644 -2.872 -2.221 1.00 90.50 141 ASN A O 1
ATOM 1119 N N . CYS A 1 142 ? 11.191 -4.964 -2.837 1.00 96.38 142 CYS A N 1
ATOM 1120 C CA . CYS A 1 142 ? 10.739 -4.847 -4.219 1.00 96.38 142 CYS A CA 1
ATOM 1121 C C . CYS A 1 142 ? 9.374 -5.542 -4.375 1.00 96.38 142 CYS A C 1
ATOM 1123 O O . CYS A 1 142 ? 9.315 -6.773 -4.325 1.00 96.38 142 CYS A O 1
ATOM 1125 N N . PRO A 1 143 ? 8.291 -4.796 -4.663 1.00 97.38 143 PRO A N 1
ATOM 1126 C CA . PRO A 1 143 ? 6.966 -5.377 -4.886 1.00 97.38 143 PRO A CA 1
ATOM 1127 C C . PRO A 1 143 ? 6.917 -6.459 -5.969 1.00 97.38 143 PRO A C 1
ATOM 1129 O O . PRO A 1 143 ? 6.215 -7.452 -5.810 1.00 97.38 143 PRO A O 1
ATOM 1132 N N . LEU A 1 144 ? 7.693 -6.305 -7.050 1.00 98.31 144 LEU A N 1
ATOM 1133 C CA . LEU A 1 144 ? 7.751 -7.316 -8.109 1.00 98.31 144 LEU A CA 1
ATOM 1134 C C . LEU A 1 144 ? 8.426 -8.606 -7.630 1.00 98.31 144 LEU A C 1
ATOM 1136 O O . LEU A 1 144 ? 8.001 -9.688 -8.015 1.00 98.31 144 LEU A O 1
ATOM 1140 N N . ALA A 1 145 ? 9.440 -8.507 -6.764 1.00 97.50 145 ALA A N 1
ATOM 1141 C CA . ALA A 1 145 ? 10.071 -9.682 -6.164 1.00 97.50 145 ALA A CA 1
ATOM 1142 C C . ALA A 1 145 ? 9.118 -10.405 -5.199 1.00 97.50 145 ALA A C 1
ATOM 1144 O O . ALA A 1 145 ? 9.104 -11.631 -5.175 1.00 97.50 145 ALA A O 1
ATOM 1145 N N . MET A 1 146 ? 8.281 -9.663 -4.460 1.00 96.81 146 MET A N 1
ATOM 1146 C CA . MET A 1 146 ? 7.287 -10.219 -3.527 1.00 96.81 146 MET A CA 1
ATOM 1147 C C . MET A 1 146 ? 6.244 -11.119 -4.214 1.00 96.81 146 MET A C 1
ATOM 1149 O O . MET A 1 146 ? 5.737 -12.058 -3.602 1.00 96.81 146 MET A O 1
ATOM 1153 N N . ILE A 1 147 ? 5.945 -10.854 -5.489 1.00 97.69 147 ILE A N 1
ATOM 1154 C CA . ILE A 1 147 ? 4.978 -11.614 -6.296 1.00 97.69 147 ILE A CA 1
ATOM 1155 C C . ILE A 1 147 ? 5.627 -12.329 -7.495 1.00 97.69 147 ILE A C 1
ATOM 1157 O O . ILE A 1 147 ? 4.962 -12.684 -8.466 1.00 97.69 147 ILE A O 1
ATOM 1161 N N . SER A 1 148 ? 6.948 -12.518 -7.459 1.00 97.31 148 SER A N 1
ATOM 1162 C CA . SER A 1 148 ? 7.671 -13.248 -8.502 1.00 97.31 148 SER A CA 1
ATOM 1163 C C . SER A 1 148 ? 7.228 -14.711 -8.531 1.00 97.31 148 SER A C 1
ATOM 1165 O O . SER A 1 148 ? 7.015 -15.319 -7.481 1.00 97.31 148 SER A O 1
ATOM 1167 N N . GLU A 1 149 ? 7.166 -15.324 -9.714 1.00 96.06 149 GLU A N 1
ATOM 1168 C CA . GLU A 1 149 ? 6.965 -16.778 -9.830 1.00 96.06 149 GLU A CA 1
ATOM 1169 C C . GLU A 1 149 ? 8.124 -17.565 -9.198 1.00 96.06 149 GLU A C 1
ATOM 1171 O O . GLU A 1 149 ? 7.938 -18.676 -8.696 1.00 96.06 149 GLU A O 1
ATOM 1176 N N . ASN A 1 150 ? 9.318 -16.967 -9.135 1.00 96.81 150 ASN A N 1
ATOM 1177 C CA . ASN A 1 150 ? 10.481 -17.572 -8.505 1.00 96.81 150 ASN A CA 1
ATOM 1178 C C . ASN A 1 150 ? 10.438 -17.403 -6.977 1.00 96.81 150 ASN A C 1
ATOM 1180 O O . ASN A 1 150 ? 10.568 -16.301 -6.438 1.00 96.81 150 ASN A O 1
ATOM 1184 N N . ALA A 1 151 ? 10.340 -18.524 -6.260 1.00 96.69 151 ALA A N 1
ATOM 1185 C CA . ALA A 1 151 ? 10.318 -18.549 -4.798 1.00 96.69 151 ALA A CA 1
ATOM 1186 C C . ALA A 1 151 ? 11.575 -17.939 -4.148 1.00 96.69 151 ALA A C 1
ATOM 1188 O O . ALA A 1 151 ? 11.503 -17.454 -3.021 1.00 96.69 151 ALA A O 1
ATOM 1189 N N . HIS A 1 152 ? 12.727 -17.938 -4.827 1.00 96.06 152 HIS A N 1
ATOM 1190 C CA . HIS A 1 152 ? 13.939 -17.293 -4.320 1.00 96.06 152 HIS A CA 1
ATOM 1191 C C . HIS A 1 152 ? 13.783 -15.767 -4.217 1.00 96.06 152 HIS A C 1
ATOM 1193 O O . HIS A 1 152 ? 14.152 -15.177 -3.201 1.00 96.06 152 HIS A O 1
ATOM 1199 N N . ASP A 1 153 ? 13.176 -15.128 -5.219 1.00 96.69 153 ASP A N 1
ATOM 1200 C CA . ASP A 1 153 ? 12.909 -13.686 -5.179 1.00 96.69 153 ASP A CA 1
ATOM 1201 C C . ASP A 1 153 ? 11.905 -13.339 -4.080 1.00 96.69 153 ASP A C 1
ATOM 1203 O O . ASP A 1 153 ? 12.114 -12.382 -3.327 1.00 96.69 153 ASP A O 1
ATOM 1207 N N . ARG A 1 154 ? 10.865 -14.171 -3.928 1.00 97.56 154 ARG A N 1
ATOM 1208 C CA . ARG A 1 154 ? 9.877 -14.018 -2.855 1.00 97.56 154 ARG A CA 1
ATOM 1209 C C . ARG A 1 154 ? 10.512 -14.159 -1.477 1.00 97.56 154 ARG A C 1
ATOM 1211 O O . ARG A 1 154 ? 10.240 -13.343 -0.604 1.00 97.56 154 ARG A O 1
ATOM 1218 N N . ARG A 1 155 ? 11.424 -15.123 -1.284 1.00 96.56 155 ARG A N 1
ATOM 1219 C CA . ARG A 1 155 ? 12.194 -15.280 -0.033 1.00 96.56 155 ARG A CA 1
ATOM 1220 C C . ARG A 1 155 ? 12.993 -14.029 0.309 1.00 96.56 155 ARG A C 1
ATOM 1222 O O . ARG A 1 155 ? 12.955 -13.596 1.459 1.00 96.56 155 ARG A O 1
ATOM 1229 N N . ARG A 1 156 ? 13.681 -13.431 -0.670 1.00 94.38 156 ARG A N 1
ATOM 1230 C CA . ARG A 1 156 ? 14.432 -12.180 -0.473 1.00 94.38 156 ARG A CA 1
ATOM 1231 C C . ARG A 1 156 ? 13.501 -11.041 -0.044 1.00 94.38 156 ARG A C 1
ATOM 1233 O O . ARG A 1 156 ? 13.764 -10.385 0.960 1.00 94.38 156 ARG A O 1
ATOM 1240 N N . ALA A 1 157 ? 12.387 -10.849 -0.752 1.00 95.25 157 ALA A N 1
ATOM 1241 C CA . ALA A 1 157 ? 11.411 -9.799 -0.449 1.00 95.25 157 ALA A CA 1
ATOM 1242 C C . ALA A 1 157 ? 10.713 -9.997 0.915 1.00 95.25 157 ALA A C 1
ATOM 1244 O O . ALA A 1 157 ? 10.535 -9.045 1.679 1.00 95.25 157 ALA A O 1
ATOM 1245 N N . ALA A 1 158 ? 10.357 -11.238 1.257 1.00 96.06 158 ALA A N 1
ATOM 1246 C CA . ALA A 1 158 ? 9.780 -11.596 2.551 1.00 96.06 158 ALA A CA 1
ATOM 1247 C C . ALA A 1 158 ? 10.780 -11.382 3.698 1.00 96.06 158 ALA A C 1
ATOM 1249 O O . ALA A 1 158 ? 10.407 -10.844 4.740 1.00 96.06 158 ALA A O 1
ATOM 1250 N N . GLY A 1 159 ? 12.056 -11.731 3.493 1.00 95.19 159 GLY A N 1
ATOM 1251 C CA . GLY A 1 159 ? 13.136 -11.500 4.458 1.00 95.19 159 GLY A CA 1
ATOM 1252 C C . GLY A 1 159 ? 13.353 -10.025 4.793 1.00 95.19 159 GLY A C 1
ATOM 1253 O O . GLY A 1 159 ? 13.573 -9.696 5.954 1.00 95.19 159 GLY A O 1
ATOM 1254 N N . ALA A 1 160 ? 13.203 -9.138 3.807 1.00 92.75 160 ALA A N 1
ATOM 1255 C CA . ALA A 1 160 ? 13.254 -7.689 4.013 1.00 92.75 160 ALA A CA 1
ATOM 1256 C C . ALA A 1 160 ? 12.018 -7.142 4.762 1.00 92.75 160 ALA A C 1
ATOM 1258 O O . ALA A 1 160 ? 12.061 -6.081 5.379 1.00 92.75 160 ALA A O 1
ATOM 1259 N N . THR A 1 161 ? 10.903 -7.878 4.731 1.00 93.62 161 THR A N 1
ATOM 1260 C CA . THR A 1 161 ? 9.634 -7.466 5.352 1.00 93.62 161 THR A CA 1
ATOM 1261 C C . THR A 1 161 ? 9.530 -7.899 6.812 1.00 93.62 161 THR A C 1
ATOM 1263 O O . THR A 1 161 ? 8.951 -7.177 7.622 1.00 93.62 161 THR A O 1
ATOM 1266 N N . THR A 1 162 ? 10.045 -9.083 7.162 1.00 94.88 162 THR A N 1
ATOM 1267 C CA . THR A 1 162 ? 9.901 -9.633 8.515 1.00 94.88 162 THR A CA 1
ATOM 1268 C C . THR A 1 162 ? 10.990 -10.626 8.915 1.00 94.88 162 THR A C 1
ATOM 1270 O O . THR A 1 162 ? 11.450 -11.469 8.138 1.00 94.88 162 THR A O 1
ATOM 1273 N N . THR A 1 163 ? 11.355 -10.574 10.196 1.00 95.25 163 THR A N 1
ATOM 1274 C CA . THR A 1 163 ? 12.243 -11.539 10.849 1.00 95.25 163 THR A CA 1
ATOM 1275 C C . THR A 1 163 ? 11.492 -12.741 11.438 1.00 95.25 163 THR A C 1
ATOM 1277 O O . THR A 1 163 ? 12.130 -13.756 11.734 1.00 95.25 163 THR A O 1
ATOM 1280 N N . ASP A 1 164 ? 10.160 -12.697 11.533 1.00 97.00 164 ASP A N 1
ATOM 1281 C CA . ASP A 1 164 ? 9.342 -13.835 11.966 1.00 97.00 164 ASP A CA 1
ATOM 1282 C C . ASP A 1 164 ? 9.285 -14.905 10.866 1.00 97.00 164 ASP A C 1
ATOM 1284 O O . ASP A 1 164 ? 8.889 -14.644 9.729 1.00 97.00 164 ASP A O 1
ATOM 1288 N N . LYS A 1 165 ? 9.690 -16.135 11.206 1.00 96.88 165 LYS A N 1
ATOM 1289 C CA . LYS A 1 165 ? 9.769 -17.239 10.242 1.00 96.88 165 LYS A CA 1
ATOM 1290 C C . LYS A 1 165 ? 8.403 -17.619 9.666 1.00 96.88 165 LYS A C 1
ATOM 1292 O O . LYS A 1 165 ? 8.318 -17.852 8.467 1.00 96.88 165 LYS A O 1
ATOM 1297 N N . ARG A 1 166 ? 7.350 -17.678 10.486 1.00 97.62 166 ARG A N 1
ATOM 1298 C CA . ARG A 1 166 ? 6.006 -18.071 10.034 1.00 97.62 166 ARG A CA 1
ATOM 1299 C C . ARG A 1 166 ? 5.413 -17.021 9.107 1.00 97.62 166 ARG A C 1
ATOM 1301 O O . ARG A 1 166 ? 4.836 -17.380 8.088 1.00 97.62 166 ARG A O 1
ATOM 1308 N N . LEU A 1 167 ? 5.614 -15.740 9.414 1.00 97.94 167 LEU A N 1
ATOM 1309 C CA . LEU A 1 167 ? 5.192 -14.648 8.539 1.00 97.94 167 LEU A CA 1
ATOM 1310 C C . LEU A 1 167 ? 5.972 -14.627 7.220 1.00 97.94 167 LEU A C 1
ATOM 1312 O O . LEU A 1 167 ? 5.379 -14.356 6.178 1.00 97.94 167 LEU A O 1
ATOM 1316 N N . ARG A 1 168 ? 7.276 -14.943 7.238 1.00 97.44 168 ARG A N 1
ATOM 1317 C CA . ARG A 1 168 ? 8.051 -15.111 5.998 1.00 97.44 168 ARG A CA 1
ATOM 1318 C C . ARG A 1 168 ? 7.516 -16.256 5.149 1.00 97.44 168 ARG A C 1
ATOM 1320 O O . ARG A 1 168 ? 7.273 -16.042 3.969 1.00 97.44 168 ARG A O 1
ATOM 1327 N N . ASP A 1 169 ? 7.340 -17.435 5.743 1.00 98.06 169 ASP A N 1
ATOM 1328 C CA . ASP A 1 169 ? 6.846 -18.624 5.039 1.00 98.06 169 ASP A CA 1
ATOM 1329 C C . ASP A 1 169 ? 5.463 -18.337 4.418 1.00 98.06 169 ASP A C 1
ATOM 1331 O O . ASP A 1 169 ? 5.254 -18.581 3.232 1.00 98.06 169 ASP A O 1
ATOM 1335 N N . TYR A 1 170 ? 4.570 -17.680 5.169 1.00 98.25 170 TYR A N 1
ATOM 1336 C CA . TYR A 1 170 ? 3.266 -17.237 4.667 1.00 98.25 170 TYR A CA 1
ATOM 1337 C C . TYR A 1 170 ? 3.384 -16.283 3.466 1.00 98.25 170 TYR A C 1
ATOM 1339 O O . TYR A 1 170 ? 2.687 -16.450 2.471 1.00 98.25 170 TYR A O 1
ATOM 1347 N N . LEU A 1 171 ? 4.274 -15.285 3.521 1.00 97.62 171 LEU A N 1
ATOM 1348 C CA . LEU A 1 171 ? 4.495 -14.354 2.404 1.00 97.62 171 LEU A CA 1
ATOM 1349 C C . LEU A 1 171 ? 5.000 -15.051 1.134 1.00 97.62 171 LEU A C 1
ATOM 1351 O O . LEU A 1 171 ? 4.642 -14.650 0.024 1.00 97.62 171 LEU A O 1
ATOM 1355 N N . ILE A 1 172 ? 5.840 -16.075 1.297 1.00 98.00 172 ILE A N 1
ATOM 1356 C CA . ILE A 1 172 ? 6.428 -16.814 0.180 1.00 98.00 172 ILE A CA 1
ATOM 1357 C C . ILE A 1 172 ? 5.359 -17.639 -0.540 1.00 98.00 172 ILE A C 1
ATOM 1359 O O . ILE A 1 172 ? 5.398 -17.693 -1.767 1.00 98.00 172 ILE A O 1
ATOM 1363 N N . ASP A 1 173 ? 4.394 -18.219 0.171 1.00 97.06 173 ASP A N 1
ATOM 1364 C CA . ASP A 1 173 ? 3.456 -19.174 -0.427 1.00 97.06 173 ASP A CA 1
ATOM 1365 C C . ASP A 1 173 ? 1.988 -18.749 -0.248 1.00 97.06 173 ASP A C 1
ATOM 1367 O O . ASP A 1 173 ? 1.342 -18.319 -1.206 1.00 97.06 173 ASP A O 1
ATOM 1371 N N . ASP A 1 174 ? 1.466 -18.790 0.975 1.00 97.81 174 ASP A N 1
ATOM 1372 C CA . ASP A 1 174 ? 0.031 -18.626 1.257 1.00 97.81 174 ASP A CA 1
ATOM 1373 C C . ASP A 1 174 ? -0.526 -17.220 0.959 1.00 97.81 174 ASP A C 1
ATOM 1375 O O . ASP A 1 174 ? -1.721 -17.057 0.707 1.00 97.81 174 ASP A O 1
ATOM 1379 N N . ALA A 1 175 ? 0.319 -16.185 0.950 1.00 97.44 175 ALA A N 1
ATOM 1380 C CA . ALA A 1 175 ? -0.080 -14.819 0.609 1.00 97.44 175 ALA A CA 1
ATOM 1381 C C . ALA A 1 175 ? -0.288 -14.609 -0.902 1.00 97.44 175 ALA A C 1
ATOM 1383 O O . ALA A 1 175 ? -0.884 -13.607 -1.309 1.00 97.44 175 ALA A O 1
ATOM 1384 N N . GLN A 1 176 ? 0.220 -15.513 -1.748 1.00 98.19 176 GLN A N 1
ATOM 1385 C CA . GLN A 1 176 ? 0.282 -15.297 -3.195 1.00 98.19 176 GLN A CA 1
ATOM 1386 C C . GLN A 1 176 ? -1.094 -15.136 -3.856 1.00 98.19 176 GLN A C 1
ATOM 1388 O O . GLN A 1 176 ? -1.217 -14.224 -4.672 1.00 98.19 176 GLN A O 1
ATOM 1393 N N . PRO A 1 177 ? -2.150 -15.903 -3.513 1.00 98.19 177 PRO A N 1
ATOM 1394 C CA . PRO A 1 177 ? -3.484 -15.661 -4.062 1.00 98.19 177 PRO A CA 1
ATOM 1395 C C . PRO A 1 177 ? -3.995 -14.241 -3.778 1.00 98.19 177 PRO A C 1
ATOM 1397 O O . PRO A 1 177 ? -4.430 -13.553 -4.696 1.00 98.19 177 PRO A O 1
ATOM 1400 N N . LEU A 1 178 ? -3.855 -13.752 -2.538 1.00 98.56 178 LEU A N 1
ATOM 1401 C CA . LEU A 1 178 ? -4.264 -12.393 -2.160 1.00 98.56 178 LEU A CA 1
ATOM 1402 C C . LEU A 1 178 ? -3.476 -11.325 -2.932 1.00 98.56 178 LEU A C 1
ATOM 1404 O O . LEU A 1 178 ? -4.057 -10.370 -3.452 1.00 98.56 178 LEU A O 1
ATOM 1408 N N . LEU A 1 179 ? -2.153 -11.486 -3.024 1.00 98.62 179 LEU A N 1
ATOM 1409 C CA . LEU A 1 179 ? -1.289 -10.554 -3.748 1.00 98.62 179 LEU A CA 1
ATOM 1410 C C . LEU A 1 179 ? -1.570 -10.569 -5.259 1.00 98.62 179 LEU A C 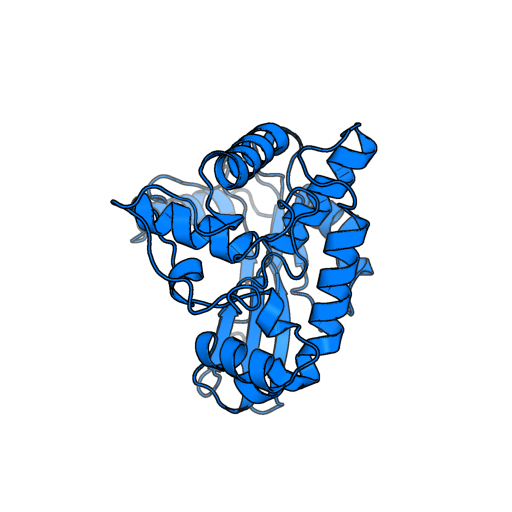1
ATOM 1412 O O . LEU A 1 179 ? -1.533 -9.511 -5.886 1.00 98.62 179 LEU A O 1
ATOM 1416 N N . ARG A 1 180 ? -1.901 -11.726 -5.847 1.00 98.62 180 ARG A N 1
ATOM 1417 C CA . ARG A 1 180 ? -2.292 -11.846 -7.263 1.00 98.62 180 ARG A CA 1
ATOM 1418 C C . ARG A 1 180 ? -3.613 -11.148 -7.535 1.00 98.62 180 ARG A C 1
ATOM 1420 O O . ARG A 1 180 ? -3.639 -10.290 -8.412 1.00 98.62 180 ARG A O 1
ATOM 1427 N N . THR A 1 181 ? -4.640 -11.376 -6.718 1.00 98.75 181 THR A N 1
ATOM 1428 C CA . THR A 1 181 ? -5.909 -10.640 -6.823 1.00 98.75 181 THR A CA 1
ATOM 1429 C C . THR A 1 181 ? -5.695 -9.129 -6.698 1.00 98.75 181 THR A C 1
ATOM 1431 O O . THR A 1 181 ? -6.286 -8.345 -7.447 1.00 98.75 181 THR A O 1
ATOM 1434 N N . LEU A 1 182 ? -4.821 -8.691 -5.781 1.00 98.81 182 LEU A N 1
ATOM 1435 C CA . LEU A 1 182 ? -4.474 -7.277 -5.635 1.00 98.81 182 LEU A CA 1
ATOM 1436 C C . LEU A 1 182 ? -3.784 -6.738 -6.897 1.00 98.81 182 LEU A C 1
ATOM 1438 O O . LEU A 1 182 ? -4.200 -5.702 -7.412 1.00 98.81 182 LEU A O 1
ATOM 1442 N N . LYS A 1 183 ? -2.776 -7.444 -7.425 1.00 98.75 183 LYS A N 1
ATOM 1443 C CA . LYS A 1 183 ? -2.068 -7.092 -8.668 1.00 98.75 183 LYS A CA 1
ATOM 1444 C C . LYS A 1 183 ? -3.022 -6.992 -9.858 1.00 98.75 183 LYS A C 1
ATOM 1446 O O . LYS A 1 183 ? -2.994 -5.997 -10.576 1.00 98.75 183 LYS A O 1
ATOM 1451 N N . GLU A 1 184 ? -3.870 -7.994 -10.055 1.00 98.69 184 GLU A N 1
ATOM 1452 C CA . GLU A 1 184 ? -4.823 -8.050 -11.166 1.00 98.69 184 GLU A CA 1
ATOM 1453 C C . GLU A 1 184 ? -5.774 -6.856 -11.134 1.00 98.69 184 GLU A C 1
ATOM 1455 O O . GLU A 1 184 ? -5.962 -6.190 -12.150 1.00 98.69 184 GLU A O 1
ATOM 1460 N N . ASN A 1 185 ? -6.304 -6.504 -9.959 1.00 98.75 185 ASN A N 1
ATOM 1461 C CA . ASN A 1 185 ? -7.149 -5.321 -9.826 1.00 98.75 185 ASN A CA 1
ATOM 1462 C C . ASN A 1 185 ? -6.364 -4.007 -9.986 1.00 98.75 185 ASN A C 1
ATOM 1464 O O . ASN A 1 185 ? -6.887 -3.070 -10.585 1.00 98.75 185 ASN A O 1
ATOM 1468 N N . GLN A 1 186 ? -5.106 -3.932 -9.530 1.00 98.69 186 GLN A N 1
ATOM 1469 C CA . GLN A 1 186 ? -4.237 -2.774 -9.791 1.00 98.69 186 GLN A CA 1
ATOM 1470 C C . GLN A 1 186 ? -3.991 -2.547 -11.290 1.00 98.69 186 GLN A C 1
ATOM 1472 O O . GLN A 1 186 ? -3.869 -1.396 -11.700 1.00 98.69 186 GLN A O 1
ATOM 1477 N N . GLN A 1 187 ? -3.882 -3.614 -12.090 1.00 98.44 187 GLN A N 1
ATOM 1478 C CA . GLN A 1 187 ? -3.692 -3.527 -13.543 1.00 98.44 187 GLN A CA 1
ATOM 1479 C C . GLN A 1 187 ? -5.011 -3.280 -14.278 1.00 98.44 187 GLN A C 1
ATOM 1481 O O . GLN A 1 187 ? -5.059 -2.471 -15.198 1.00 98.44 187 GLN A O 1
ATOM 1486 N N . ARG A 1 188 ? -6.096 -3.939 -13.851 1.00 98.00 188 ARG A N 1
ATOM 1487 C CA . ARG A 1 188 ? -7.430 -3.781 -14.443 1.00 98.00 188 ARG A CA 1
ATOM 1488 C C . ARG A 1 188 ? -7.915 -2.337 -14.382 1.00 98.00 188 ARG A C 1
ATOM 1490 O O . ARG A 1 188 ? -8.462 -1.847 -15.359 1.00 98.00 188 ARG A O 1
ATOM 1497 N N . PHE A 1 189 ? -7.710 -1.678 -13.245 1.00 98.38 189 PHE A N 1
ATOM 1498 C CA . PHE A 1 189 ? -8.129 -0.294 -13.036 1.00 98.38 189 PHE A CA 1
ATOM 1499 C C . PHE A 1 189 ? -7.128 0.748 -13.559 1.00 98.38 189 PHE A C 1
ATOM 1501 O O . PHE A 1 189 ? -7.390 1.942 -13.491 1.00 98.38 189 PHE A O 1
ATOM 1508 N N . ASP A 1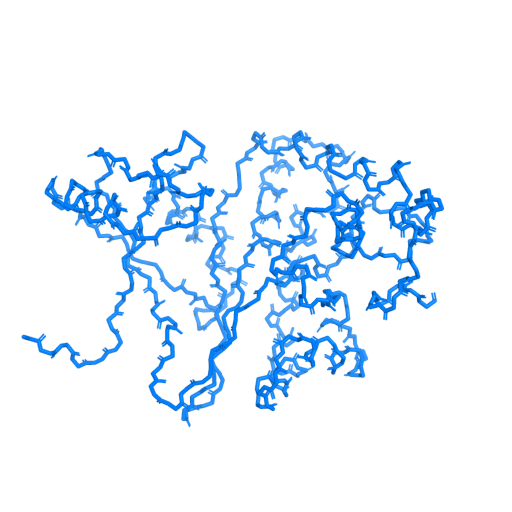 190 ? -5.962 0.334 -14.047 1.00 97.62 190 ASP A N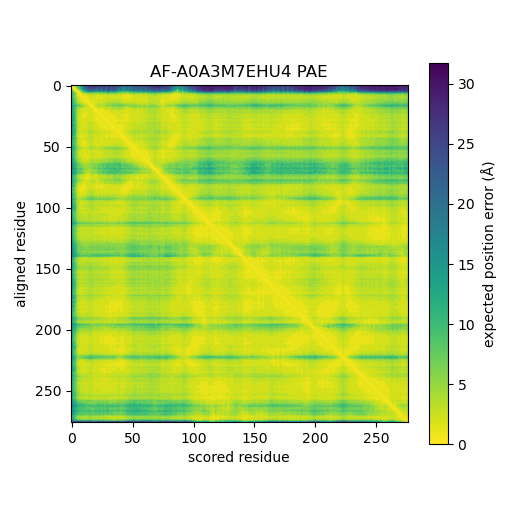 1
ATOM 1509 C CA . ASP A 1 190 ? -4.973 1.255 -14.601 1.00 97.62 190 ASP A CA 1
ATOM 1510 C C . ASP A 1 190 ? -4.145 0.553 -15.678 1.00 97.62 190 ASP A C 1
ATOM 1512 O O . ASP A 1 190 ? -3.006 0.129 -15.461 1.00 97.62 190 ASP A O 1
ATOM 1516 N N . SER A 1 191 ? -4.768 0.400 -16.844 1.00 94.56 191 SER A N 1
ATOM 1517 C CA . SER A 1 191 ? -4.182 -0.266 -18.006 1.00 94.56 191 SER A CA 1
ATOM 1518 C C . SER A 1 191 ? -3.211 0.627 -18.782 1.00 94.56 191 SER A C 1
ATOM 1520 O O . SER A 1 191 ? -2.292 0.119 -19.419 1.00 94.56 191 SER A O 1
ATOM 1522 N N . SER A 1 192 ? -3.411 1.948 -18.729 1.00 95.19 192 SER A N 1
ATOM 1523 C CA . SER A 1 192 ? -2.698 2.928 -19.565 1.00 95.19 192 SER A CA 1
ATOM 1524 C C . SER A 1 192 ? -1.744 3.828 -18.778 1.00 95.19 192 SER A C 1
ATOM 1526 O O . SER A 1 192 ? -0.930 4.539 -19.371 1.00 95.19 192 SER A O 1
ATOM 1528 N N . GLY A 1 193 ? -1.800 3.789 -17.447 1.00 96.44 193 GLY A N 1
ATOM 1529 C CA . GLY A 1 193 ? -1.009 4.646 -16.581 1.00 96.44 193 GLY A CA 1
ATOM 1530 C C . GLY A 1 193 ? -1.546 6.077 -16.518 1.00 96.44 193 GLY A C 1
ATOM 1531 O O . GLY A 1 193 ? -2.390 6.507 -17.304 1.00 96.44 193 GLY A O 1
ATOM 1532 N N . VAL A 1 194 ? -1.010 6.852 -15.578 1.00 97.19 194 VAL A N 1
ATOM 1533 C CA . VAL A 1 194 ? -1.443 8.235 -15.307 1.00 97.19 194 VAL A CA 1
ATOM 1534 C C . VAL A 1 194 ? -1.088 9.223 -16.427 1.00 97.19 194 VAL A C 1
ATOM 1536 O O . VAL A 1 194 ? -1.681 10.301 -16.493 1.00 97.19 194 VAL A O 1
ATOM 1539 N N . LEU A 1 195 ? -0.138 8.863 -17.299 1.00 97.56 195 LEU A N 1
ATOM 1540 C CA . LEU A 1 195 ? 0.256 9.645 -18.481 1.00 97.56 195 LEU A CA 1
ATOM 1541 C C . LEU A 1 195 ? -0.483 9.220 -19.761 1.00 97.56 195 LEU A C 1
ATOM 1543 O O . LEU A 1 195 ? -0.247 9.800 -20.817 1.00 97.56 195 LEU A O 1
ATOM 1547 N N . GLY A 1 196 ? -1.356 8.210 -19.686 1.00 93.81 196 GLY A N 1
ATOM 1548 C CA . GLY A 1 196 ? -2.216 7.818 -20.800 1.00 93.81 196 GLY A CA 1
ATOM 1549 C C . GLY A 1 196 ? -3.344 8.822 -21.063 1.00 93.81 196 GLY A C 1
ATOM 1550 O O . GLY A 1 196 ? -3.434 9.879 -20.433 1.00 93.81 196 GLY A O 1
ATOM 1551 N N . ASN A 1 197 ? -4.246 8.470 -21.982 1.00 91.12 197 ASN A N 1
ATOM 1552 C CA . ASN A 1 197 ? -5.492 9.213 -22.151 1.00 91.12 197 ASN A CA 1
ATOM 1553 C C . ASN A 1 197 ? -6.414 8.926 -20.956 1.00 91.12 197 ASN A C 1
ATOM 1555 O O . ASN A 1 197 ? -6.780 7.774 -20.727 1.00 91.12 197 ASN A O 1
ATOM 1559 N N . VAL A 1 198 ? -6.748 9.959 -20.182 1.00 91.81 198 VAL A N 1
ATOM 1560 C CA . VAL A 1 198 ? -7.524 9.839 -18.942 1.00 91.81 198 VAL A CA 1
ATOM 1561 C C . VAL A 1 198 ? -8.798 10.665 -19.086 1.00 91.81 198 VAL A C 1
ATOM 1563 O O . VAL A 1 198 ? -8.783 11.868 -18.835 1.00 91.81 198 VAL A O 1
ATOM 1566 N N . ASP A 1 199 ? -9.876 10.011 -19.515 1.00 93.56 199 ASP A N 1
ATOM 1567 C CA . ASP A 1 199 ? -11.238 10.536 -19.386 1.00 93.56 199 ASP A CA 1
ATOM 1568 C C . ASP A 1 199 ? -11.775 10.335 -17.953 1.00 93.56 199 ASP A C 1
ATOM 1570 O O . ASP A 1 199 ? -11.078 9.800 -17.086 1.00 93.56 199 ASP A O 1
ATOM 1574 N N . ASP A 1 200 ? -13.012 10.755 -17.684 1.00 92.00 200 ASP A N 1
ATOM 1575 C CA . ASP A 1 200 ? -13.600 10.681 -16.339 1.00 92.00 200 ASP A CA 1
ATOM 1576 C C . ASP A 1 200 ? -13.712 9.241 -15.805 1.00 92.00 200 ASP A C 1
ATOM 1578 O O . ASP A 1 200 ? -13.464 8.988 -14.622 1.00 92.00 200 ASP A O 1
ATOM 1582 N N . ASN A 1 201 ? -14.040 8.274 -16.669 1.00 91.81 201 ASN A N 1
ATOM 1583 C CA . ASN A 1 201 ? -14.143 6.867 -16.276 1.00 91.81 201 ASN A CA 1
ATOM 1584 C C . ASN A 1 201 ? -12.759 6.289 -15.963 1.00 91.81 201 ASN A C 1
ATOM 1586 O O . ASN A 1 201 ? -12.567 5.645 -14.927 1.00 91.81 201 ASN A O 1
ATOM 1590 N N . ALA A 1 202 ? -11.780 6.564 -16.825 1.00 94.06 202 ALA A N 1
ATOM 1591 C CA . ALA A 1 202 ? -10.394 6.172 -16.627 1.00 94.06 202 ALA A CA 1
ATOM 1592 C C . ALA A 1 202 ? -9.808 6.816 -15.364 1.00 94.06 202 ALA A C 1
ATOM 1594 O O . ALA A 1 202 ? -9.103 6.151 -14.607 1.00 94.06 202 ALA A O 1
ATOM 1595 N N . LEU A 1 203 ? -10.131 8.081 -15.081 1.00 96.62 203 LEU A N 1
ATOM 1596 C CA . LEU A 1 203 ? -9.697 8.774 -13.867 1.00 96.62 203 LEU A CA 1
ATOM 1597 C C . LEU A 1 203 ? -10.234 8.089 -12.614 1.00 96.62 203 LEU A C 1
ATOM 1599 O O . LEU A 1 203 ? -9.507 7.884 -11.636 1.00 96.62 203 LEU A O 1
ATOM 1603 N N . TYR A 1 204 ? -11.505 7.708 -12.647 1.00 96.50 204 TYR A N 1
ATOM 1604 C CA . TYR A 1 204 ? -12.139 7.013 -11.544 1.00 96.50 204 TYR A CA 1
ATOM 1605 C C . TYR A 1 204 ? -11.520 5.632 -11.286 1.00 96.50 204 TYR A C 1
ATOM 1607 O O . TYR A 1 204 ? -11.271 5.261 -10.134 1.00 96.50 204 TYR A O 1
ATOM 1615 N N . ASP A 1 205 ? -11.203 4.885 -12.341 1.00 97.88 205 ASP A N 1
ATOM 1616 C CA . ASP A 1 205 ? -10.491 3.616 -12.217 1.00 97.88 205 ASP A CA 1
ATOM 1617 C C . ASP A 1 205 ? -9.052 3.820 -11.719 1.00 97.88 205 ASP A C 1
ATOM 1619 O O . ASP A 1 205 ? -8.651 3.181 -10.743 1.00 97.88 205 ASP A O 1
ATOM 1623 N N . ILE A 1 206 ? -8.313 4.807 -12.234 1.00 98.19 206 ILE A N 1
ATOM 1624 C CA . ILE A 1 206 ? -6.986 5.166 -11.710 1.00 98.19 206 ILE A CA 1
ATOM 1625 C C . ILE A 1 206 ? -7.062 5.474 -10.210 1.00 98.19 206 ILE A C 1
ATOM 1627 O O . ILE A 1 206 ? -6.198 5.035 -9.448 1.00 98.19 206 ILE A O 1
ATOM 1631 N N . CYS A 1 207 ? -8.103 6.166 -9.743 1.00 98.06 207 CYS A N 1
ATOM 1632 C CA . CYS A 1 207 ? -8.305 6.418 -8.317 1.00 98.06 207 CYS A CA 1
ATOM 1633 C C . CYS A 1 207 ? -8.424 5.117 -7.505 1.00 98.06 207 CYS A C 1
ATOM 1635 O O . CYS A 1 207 ? -7.776 4.996 -6.459 1.00 98.06 207 CYS A O 1
ATOM 1637 N N . LYS A 1 208 ? -9.158 4.111 -8.004 1.00 98.50 208 LYS A N 1
ATOM 1638 C CA . LYS A 1 208 ? -9.222 2.772 -7.387 1.00 98.50 208 LYS A CA 1
ATOM 1639 C C . LYS A 1 208 ? -7.861 2.082 -7.412 1.00 98.50 208 LYS A C 1
ATOM 1641 O O . LYS A 1 208 ? -7.426 1.563 -6.383 1.00 98.50 208 LYS A O 1
ATOM 1646 N N . ALA A 1 209 ? -7.154 2.108 -8.543 1.00 98.56 209 ALA A N 1
ATOM 1647 C CA . ALA A 1 209 ? -5.820 1.521 -8.661 1.00 98.56 209 ALA A CA 1
ATOM 1648 C C . ALA A 1 209 ? -4.846 2.148 -7.650 1.00 98.56 209 ALA A C 1
ATOM 1650 O O . ALA A 1 209 ? -4.104 1.446 -6.962 1.00 98.56 209 ALA A O 1
ATOM 1651 N N . MET A 1 210 ? -4.883 3.474 -7.502 1.00 98.25 210 MET A N 1
ATOM 1652 C CA . MET A 1 210 ? -4.048 4.215 -6.557 1.00 98.25 210 MET A CA 1
ATOM 1653 C C . MET A 1 210 ? -4.420 3.952 -5.093 1.00 98.25 210 MET A C 1
ATOM 1655 O O . MET A 1 210 ? -3.524 3.964 -4.245 1.00 98.25 210 MET A O 1
ATOM 1659 N N . SER A 1 211 ? -5.684 3.653 -4.782 1.00 98.38 211 SER A N 1
ATOM 1660 C CA . SER A 1 211 ? -6.083 3.130 -3.465 1.00 98.38 211 SER A CA 1
ATOM 1661 C C . SER A 1 211 ? -5.473 1.755 -3.205 1.00 98.38 211 SER A C 1
ATOM 1663 O O . SER A 1 211 ? -4.812 1.563 -2.187 1.00 98.38 211 SER A O 1
ATOM 1665 N N . LEU A 1 212 ? -5.589 0.829 -4.162 1.00 98.75 212 LEU A N 1
ATOM 1666 C CA . LEU A 1 212 ? -5.020 -0.522 -4.065 1.00 98.75 212 LEU A CA 1
ATOM 1667 C C . LEU A 1 212 ? -3.484 -0.534 -3.976 1.00 98.75 212 LEU A C 1
ATOM 1669 O O . LEU A 1 212 ? -2.901 -1.469 -3.439 1.00 98.75 212 LEU A O 1
ATOM 1673 N N . ARG A 1 213 ? -2.797 0.483 -4.502 1.00 98.00 213 ARG A N 1
ATOM 1674 C CA . ARG A 1 213 ? -1.328 0.624 -4.404 1.00 98.00 213 ARG A CA 1
ATOM 1675 C C . ARG A 1 213 ? -0.872 1.279 -3.103 1.00 98.00 213 ARG A C 1
ATOM 1677 O O . ARG A 1 213 ? 0.314 1.225 -2.772 1.00 98.00 213 ARG A O 1
ATOM 1684 N N . ASP A 1 214 ? -1.772 1.937 -2.379 1.00 96.75 214 ASP A N 1
ATOM 1685 C CA . ASP A 1 214 ? -1.452 2.634 -1.131 1.00 96.75 214 ASP A CA 1
ATOM 1686 C C . ASP A 1 214 ? -2.080 1.988 0.111 1.00 96.75 214 ASP A C 1
ATOM 1688 O O . ASP A 1 214 ? -1.863 2.494 1.216 1.00 96.75 214 ASP A O 1
ATOM 1692 N N . CYS A 1 215 ? -2.779 0.863 -0.062 1.00 98.00 215 CYS A N 1
ATOM 1693 C CA . CYS A 1 215 ? -3.303 0.038 1.018 1.00 98.00 215 CYS A CA 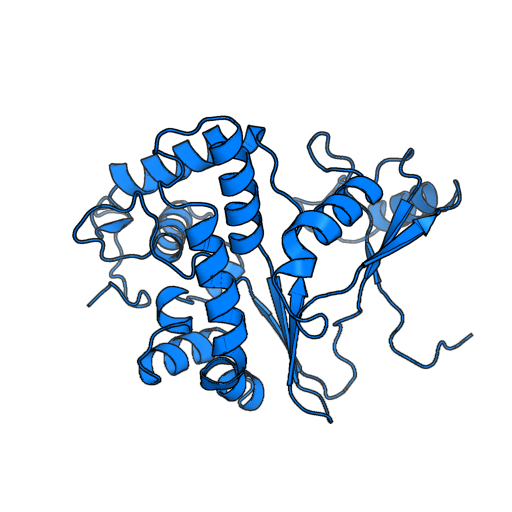1
ATOM 1694 C C . CYS A 1 215 ? -2.177 -0.567 1.874 1.00 98.00 215 CYS A C 1
ATOM 1696 O O . CYS A 1 215 ? -1.021 -0.691 1.447 1.00 98.00 215 CYS A O 1
ATOM 1698 N N . THR A 1 216 ? -2.536 -0.984 3.083 1.00 97.75 216 THR A N 1
ATOM 1699 C CA . THR A 1 216 ? -1.637 -1.645 4.037 1.00 97.75 216 THR A CA 1
ATOM 1700 C C . THR A 1 216 ? -2.069 -3.096 4.214 1.00 97.75 216 THR A C 1
ATOM 1702 O O . THR A 1 216 ? -3.248 -3.357 4.430 1.00 97.75 216 THR A O 1
ATOM 1705 N N . LEU A 1 217 ? -1.130 -4.040 4.144 1.00 97.94 217 LEU A N 1
ATOM 1706 C CA . LEU A 1 217 ? -1.341 -5.435 4.519 1.00 97.94 217 LEU A CA 1
ATOM 1707 C C . LEU A 1 217 ? -0.835 -5.650 5.950 1.00 97.94 217 LEU A C 1
ATOM 1709 O O . LEU A 1 217 ? 0.352 -5.470 6.233 1.00 97.94 217 LEU A O 1
ATOM 1713 N N . PHE A 1 218 ? -1.747 -6.035 6.839 1.00 98.12 218 PHE A N 1
ATOM 1714 C CA . PHE A 1 218 ? -1.448 -6.496 8.191 1.00 98.12 218 PHE A CA 1
ATOM 1715 C C . PHE A 1 218 ? -1.272 -8.010 8.172 1.00 98.12 218 PHE A C 1
ATOM 1717 O O . PHE A 1 218 ? -2.180 -8.721 7.747 1.00 98.12 218 PHE A O 1
ATOM 1724 N N . LEU A 1 219 ? -0.130 -8.489 8.657 1.00 97.50 219 LEU A N 1
ATOM 1725 C CA . LEU A 1 219 ? 0.174 -9.899 8.860 1.00 97.50 219 LEU A CA 1
ATOM 1726 C C . LEU A 1 219 ? 0.405 -10.147 10.343 1.00 97.50 219 LEU A C 1
ATOM 1728 O O . LEU A 1 219 ? 1.354 -9.618 10.923 1.00 97.50 219 LEU A O 1
ATOM 1732 N N . LYS A 1 220 ? -0.456 -10.953 10.954 1.00 96.81 220 LYS A N 1
ATOM 1733 C CA . LYS A 1 220 ? -0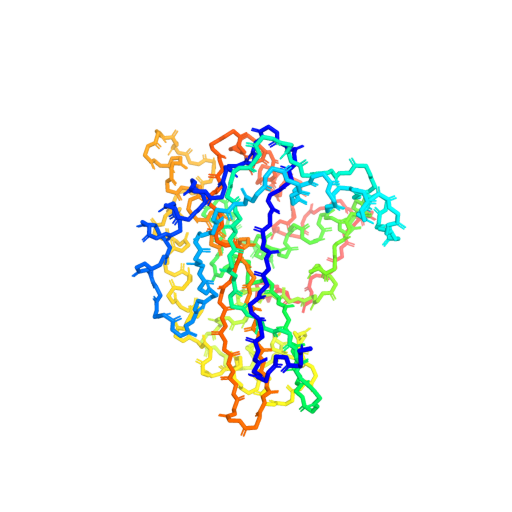.388 -11.255 12.380 1.00 96.81 220 LYS A CA 1
ATOM 1734 C C . LYS A 1 220 ? -0.221 -12.748 12.591 1.00 96.81 220 LYS A C 1
ATOM 1736 O O . LYS A 1 220 ? -1.073 -13.527 12.181 1.00 96.81 220 LYS A O 1
ATOM 1741 N N . HIS A 1 221 ? 0.866 -13.127 13.244 1.00 96.94 221 HIS A N 1
ATOM 1742 C CA . HIS A 1 221 ? 1.135 -14.490 13.672 1.00 96.94 221 HIS A CA 1
ATOM 1743 C C . HIS A 1 221 ? 0.690 -14.641 15.128 1.00 96.94 221 HIS A C 1
ATOM 1745 O O . HIS A 1 221 ? 1.238 -13.985 16.016 1.00 96.94 221 HIS A O 1
ATOM 1751 N N . GLY A 1 222 ? -0.313 -15.490 15.351 1.00 93.50 222 GLY A N 1
ATOM 1752 C CA . GLY A 1 222 ? -0.803 -15.866 16.676 1.00 93.50 222 GLY A CA 1
ATOM 1753 C C . GLY A 1 222 ? -0.967 -17.379 16.814 1.00 93.50 222 GLY A C 1
ATOM 1754 O O . GLY A 1 222 ? -0.548 -18.149 15.952 1.00 93.50 222 GLY A O 1
ATOM 1755 N N . GLN A 1 223 ? -1.610 -17.818 17.898 1.00 88.88 223 GLN A N 1
ATOM 1756 C CA . GLN A 1 223 ? -1.747 -19.246 18.233 1.00 88.88 223 GLN A CA 1
ATOM 1757 C C . GLN A 1 223 ? -2.484 -20.070 17.165 1.00 88.88 223 GLN A C 1
ATOM 1759 O O . GLN A 1 223 ? -2.204 -21.254 17.003 1.00 88.88 223 GLN A O 1
ATOM 1764 N N . LEU A 1 224 ? -3.409 -19.444 16.434 1.00 89.19 224 LEU A N 1
ATOM 1765 C CA . LEU A 1 224 ? -4.227 -20.093 15.403 1.00 89.19 224 LEU A CA 1
ATOM 1766 C C . LEU A 1 224 ? -3.604 -20.024 13.996 1.00 89.19 224 LEU A C 1
ATOM 1768 O O . LEU A 1 224 ? -4.231 -20.453 13.033 1.00 89.19 224 LEU A O 1
ATOM 1772 N N . GLY A 1 225 ? -2.387 -19.486 13.864 1.00 94.81 225 GLY A N 1
ATOM 1773 C CA . GLY A 1 225 ? -1.696 -19.316 12.586 1.00 94.81 225 GLY A CA 1
ATOM 1774 C C . GLY A 1 225 ? -1.546 -17.853 12.174 1.00 94.81 225 GLY A C 1
ATOM 1775 O O . GLY A 1 225 ? -1.436 -16.961 13.020 1.00 94.81 225 GLY A O 1
ATOM 1776 N N . VAL A 1 226 ? -1.481 -17.620 10.860 1.00 97.69 226 VAL A N 1
ATOM 1777 C CA . VAL A 1 226 ? -1.281 -16.288 10.277 1.00 97.69 226 VAL A CA 1
ATOM 1778 C C . VAL A 1 226 ? -2.606 -15.716 9.786 1.00 97.69 226 VAL A C 1
ATOM 1780 O O . VAL A 1 226 ? -3.306 -16.324 8.983 1.00 97.69 226 VAL A O 1
ATOM 1783 N N . GLU A 1 227 ? -2.922 -14.512 10.247 1.00 97.19 227 GLU A N 1
ATOM 1784 C CA . GLU A 1 227 ? -4.040 -13.702 9.776 1.00 97.19 227 GLU A CA 1
ATOM 1785 C C . GLU A 1 227 ? -3.510 -12.575 8.881 1.00 97.19 227 GLU A C 1
ATOM 1787 O O . GLU A 1 227 ? -2.617 -11.828 9.289 1.00 97.19 227 GLU A O 1
ATOM 1792 N N . ALA A 1 228 ? -4.066 -12.439 7.674 1.00 98.06 228 ALA A N 1
ATOM 1793 C CA . ALA A 1 228 ? -3.632 -11.464 6.677 1.00 98.06 228 ALA A CA 1
ATOM 1794 C C . ALA A 1 228 ? -4.800 -10.590 6.210 1.00 98.06 228 ALA A C 1
ATOM 1796 O O . ALA A 1 228 ? -5.708 -11.094 5.549 1.00 98.06 228 ALA A O 1
ATOM 1797 N N . ARG A 1 229 ? -4.771 -9.289 6.526 1.00 98.50 229 ARG A N 1
ATOM 1798 C CA . ARG A 1 229 ? -5.863 -8.349 6.216 1.00 98.50 229 ARG A CA 1
ATOM 1799 C C . ARG A 1 229 ? -5.376 -7.062 5.559 1.00 98.50 229 ARG A C 1
ATOM 1801 O O . ARG A 1 229 ? -4.469 -6.404 6.069 1.00 98.50 229 ARG A O 1
ATOM 1808 N N . LEU A 1 230 ? -6.014 -6.680 4.456 1.00 98.62 230 LEU A N 1
ATOM 1809 C CA . LEU A 1 230 ? -5.843 -5.390 3.798 1.00 98.62 230 LEU A CA 1
ATOM 1810 C C . LEU A 1 230 ? -6.656 -4.307 4.518 1.00 98.62 230 LEU A C 1
ATOM 1812 O O . LEU A 1 230 ? -7.802 -4.520 4.909 1.00 98.62 230 LEU A O 1
ATOM 1816 N N . SER A 1 231 ? -6.054 -3.132 4.652 1.00 97.75 231 SER A N 1
ATOM 1817 C CA . SER A 1 231 ? -6.638 -1.917 5.224 1.00 97.75 231 SER A CA 1
ATOM 1818 C C . SER A 1 231 ? -6.209 -0.688 4.415 1.00 97.75 231 SER A C 1
ATOM 1820 O O . SER A 1 231 ? -5.470 -0.807 3.437 1.00 97.75 231 SER A O 1
ATOM 1822 N N . ASP A 1 232 ? -6.630 0.503 4.842 1.00 96.00 232 ASP A N 1
ATOM 1823 C CA . ASP A 1 232 ? -6.364 1.792 4.184 1.00 96.00 232 ASP A CA 1
ATOM 1824 C C . ASP A 1 232 ? -6.879 1.845 2.731 1.00 96.00 232 ASP A C 1
ATOM 1826 O O . ASP A 1 232 ? -6.281 2.473 1.854 1.00 96.00 232 ASP A O 1
ATOM 1830 N N . LEU A 1 233 ? -8.008 1.178 2.478 1.00 97.38 233 LEU A N 1
ATOM 1831 C CA . LEU A 1 233 ? -8.704 1.127 1.189 1.00 97.38 233 LEU A CA 1
ATOM 1832 C C . LEU A 1 233 ? -9.680 2.306 1.021 1.00 97.38 233 LEU A C 1
ATOM 1834 O O . LEU A 1 233 ? -10.835 2.125 0.646 1.00 97.38 233 LEU A O 1
ATOM 1838 N N . ASP A 1 234 ? -9.220 3.523 1.311 1.00 95.56 234 ASP A N 1
ATOM 1839 C CA . ASP A 1 234 ? -10.003 4.732 1.036 1.00 95.56 234 ASP A CA 1
ATOM 1840 C C . ASP A 1 234 ? -9.845 5.121 -0.430 1.00 95.56 234 ASP A C 1
ATOM 1842 O O . ASP A 1 234 ? -8.720 5.154 -0.953 1.00 95.56 234 ASP A O 1
ATOM 1846 N N . LEU A 1 235 ? -10.952 5.454 -1.092 1.00 96.88 235 LEU A N 1
ATOM 1847 C CA . LEU A 1 235 ? -10.929 5.871 -2.487 1.00 96.88 235 LEU A CA 1
ATOM 1848 C C . LEU A 1 235 ? -10.102 7.158 -2.634 1.00 96.88 235 LEU A C 1
ATOM 1850 O O . LEU A 1 235 ? -10.362 8.172 -1.978 1.00 96.88 235 LEU A O 1
ATOM 1854 N N . LYS A 1 236 ? -9.061 7.119 -3.474 1.00 95.88 236 LYS A N 1
ATOM 1855 C CA . LYS A 1 236 ? -8.305 8.329 -3.806 1.00 95.88 236 LYS A CA 1
ATOM 1856 C C . LYS A 1 236 ? -9.185 9.273 -4.619 1.00 95.88 236 LYS A C 1
ATOM 1858 O O . LYS A 1 236 ? -10.096 8.835 -5.305 1.00 95.88 236 LYS A O 1
ATOM 1863 N N . GLN A 1 237 ? -8.900 10.564 -4.517 1.00 93.94 237 GLN A N 1
ATOM 1864 C CA . GLN A 1 237 ? -9.725 11.591 -5.138 1.00 93.94 237 GLN A CA 1
ATOM 1865 C C . GLN A 1 237 ? -9.107 12.082 -6.461 1.00 93.94 237 GLN A C 1
ATOM 1867 O O . GLN A 1 237 ? -7.868 12.125 -6.550 1.00 93.94 237 GLN A O 1
ATOM 1872 N N . PRO A 1 238 ? -9.931 12.448 -7.463 1.00 94.62 238 PRO A N 1
ATOM 1873 C CA . PRO A 1 238 ? -9.489 12.866 -8.797 1.00 94.62 238 PRO A CA 1
ATOM 1874 C C . PRO A 1 238 ? -8.452 13.995 -8.814 1.00 94.62 238 PRO A C 1
ATOM 1876 O O . PRO A 1 238 ? -7.543 13.990 -9.642 1.00 94.62 238 PRO A O 1
ATOM 1879 N N . GLU A 1 239 ? -8.495 14.918 -7.849 1.00 94.50 239 GLU A N 1
ATOM 1880 C CA . GLU A 1 239 ? -7.601 16.087 -7.773 1.00 94.50 239 GLU A CA 1
ATOM 1881 C C . GLU A 1 239 ? -6.139 15.693 -7.499 1.00 94.50 239 GLU A C 1
ATOM 1883 O O . GLU A 1 239 ? -5.228 16.519 -7.531 1.00 94.50 239 GLU A O 1
ATOM 1888 N N . LYS A 1 240 ? -5.879 14.415 -7.195 1.00 94.81 240 LYS A N 1
ATOM 1889 C CA . LYS A 1 240 ? -4.523 13.874 -7.051 1.00 94.81 240 LYS A CA 1
ATOM 1890 C C . LYS A 1 240 ? -3.867 13.541 -8.396 1.00 94.81 240 LYS A C 1
ATOM 1892 O O . LYS A 1 240 ? -2.665 13.263 -8.376 1.00 94.81 240 LYS A O 1
ATOM 1897 N N . LEU A 1 241 ? -4.597 13.561 -9.517 1.00 96.62 241 LEU A N 1
ATOM 1898 C CA . LEU A 1 241 ? -4.086 13.151 -10.830 1.00 96.62 241 LEU A CA 1
ATOM 1899 C C . LEU A 1 241 ? -2.820 13.911 -11.224 1.00 96.62 241 LEU A C 1
ATOM 1901 O O . LEU A 1 241 ? -1.805 13.276 -11.505 1.00 96.62 241 LEU A O 1
ATOM 1905 N N . ASP A 1 242 ? -2.839 15.242 -11.157 1.00 97.44 242 ASP A N 1
ATOM 1906 C CA . ASP A 1 242 ? -1.693 16.073 -11.554 1.00 97.44 242 ASP A CA 1
ATOM 1907 C C . ASP A 1 242 ? -0.455 15.770 -10.713 1.00 97.44 242 ASP A C 1
ATOM 1909 O O . ASP A 1 242 ? 0.658 15.657 -11.224 1.00 97.44 242 ASP A O 1
ATOM 1913 N N . LYS A 1 243 ? -0.649 15.517 -9.414 1.00 97.38 243 LYS A N 1
ATOM 1914 C CA . LYS A 1 243 ? 0.439 15.071 -8.541 1.00 97.38 243 LYS A CA 1
ATOM 1915 C C . LYS A 1 243 ? 0.993 13.716 -8.984 1.00 97.38 243 LYS A C 1
ATOM 1917 O O . LYS A 1 243 ? 2.201 13.499 -8.905 1.00 97.38 243 LYS A O 1
ATOM 1922 N N . TRP A 1 244 ? 0.139 12.773 -9.371 1.00 98.19 244 TRP A N 1
ATOM 1923 C CA . TRP A 1 244 ? 0.593 11.458 -9.823 1.00 98.19 244 TRP A CA 1
ATOM 1924 C C . TRP A 1 244 ? 1.320 11.528 -11.162 1.00 98.19 244 TRP A C 1
ATOM 1926 O O . TRP A 1 244 ? 2.324 10.830 -11.303 1.00 98.19 244 TRP A O 1
ATOM 1936 N N . ARG A 1 245 ? 0.855 12.382 -12.083 1.00 98.44 245 ARG A N 1
ATOM 1937 C CA . ARG A 1 245 ? 1.521 12.679 -13.356 1.00 98.44 245 ARG A CA 1
ATOM 1938 C C . ARG A 1 245 ? 2.897 13.281 -13.134 1.00 98.44 245 ARG A C 1
ATOM 1940 O O . ARG A 1 245 ? 3.870 12.684 -13.568 1.00 98.44 245 ARG A O 1
ATOM 1947 N N . ALA A 1 246 ? 2.989 14.343 -12.335 1.00 98.56 246 ALA A N 1
ATOM 1948 C CA . ALA A 1 246 ? 4.259 14.999 -12.030 1.00 98.56 246 ALA A CA 1
ATOM 1949 C C . ALA A 1 246 ? 5.286 14.035 -11.411 1.00 98.56 246 ALA A C 1
ATOM 1951 O O . ALA A 1 246 ? 6.469 14.079 -11.738 1.00 98.56 246 ALA A O 1
ATOM 1952 N N . VAL A 1 247 ? 4.843 13.129 -10.527 1.00 98.44 247 VAL A N 1
ATOM 1953 C CA . VAL A 1 247 ? 5.725 12.082 -9.990 1.00 98.44 247 VAL A CA 1
ATOM 1954 C C . VAL A 1 247 ? 6.163 11.117 -11.090 1.00 98.44 247 VAL A C 1
ATOM 1956 O O . VAL A 1 247 ? 7.345 10.810 -11.166 1.00 98.44 247 VAL A O 1
ATOM 1959 N N . GLU A 1 248 ? 5.245 10.620 -11.919 1.00 98.62 248 GLU A N 1
ATOM 1960 C CA . GLU A 1 248 ? 5.582 9.660 -12.978 1.00 98.62 248 GLU A CA 1
ATOM 1961 C C . GLU A 1 248 ? 6.524 10.265 -14.028 1.00 98.62 248 GLU A C 1
ATOM 1963 O O . GLU A 1 248 ? 7.537 9.652 -14.358 1.00 98.62 248 GLU A O 1
ATOM 1968 N N . GLU A 1 249 ? 6.250 11.491 -14.476 1.00 98.62 249 GLU A N 1
ATOM 1969 C CA . GLU A 1 249 ? 7.106 12.256 -15.388 1.00 98.62 249 GLU A CA 1
ATOM 1970 C C . GLU A 1 249 ? 8.499 12.461 -14.803 1.00 98.62 249 GLU A C 1
ATOM 1972 O O . GLU A 1 249 ? 9.485 12.217 -15.490 1.00 98.62 249 GLU A O 1
ATOM 1977 N N . ALA A 1 250 ? 8.606 12.844 -13.527 1.00 98.38 250 ALA A N 1
ATOM 1978 C CA . ALA A 1 250 ? 9.902 12.999 -12.876 1.00 98.38 250 ALA A CA 1
ATOM 1979 C C . ALA A 1 250 ? 10.679 11.673 -12.824 1.00 98.38 250 ALA A C 1
ATOM 1981 O O . ALA A 1 250 ? 11.876 11.657 -13.089 1.00 98.38 250 ALA A O 1
ATOM 1982 N N . LEU A 1 251 ? 10.021 10.544 -12.532 1.00 98.56 251 LEU A N 1
ATOM 1983 C CA . LEU A 1 251 ? 10.682 9.230 -12.523 1.00 98.56 251 LEU A CA 1
ATOM 1984 C C . LEU A 1 251 ? 11.219 8.823 -13.903 1.00 98.56 251 LEU A C 1
ATOM 1986 O O . LEU A 1 251 ? 12.247 8.147 -13.981 1.00 98.56 251 LEU A O 1
ATOM 1990 N N . ILE A 1 252 ? 10.529 9.222 -14.972 1.00 98.44 252 ILE A N 1
ATOM 1991 C CA . ILE A 1 252 ? 10.926 8.958 -16.359 1.00 98.44 252 ILE A CA 1
ATOM 1992 C C . ILE A 1 252 ? 12.044 9.912 -16.787 1.00 98.44 252 ILE A C 1
ATOM 1994 O O . ILE A 1 252 ? 13.131 9.465 -17.152 1.00 98.44 252 ILE A O 1
ATOM 1998 N N . ASN A 1 253 ? 11.786 11.216 -16.713 1.00 98.00 253 ASN A N 1
ATOM 1999 C CA . ASN A 1 253 ? 12.637 12.261 -17.277 1.00 98.00 253 ASN A CA 1
ATOM 2000 C C . ASN A 1 253 ? 13.956 12.418 -16.515 1.00 98.00 253 ASN A C 1
ATOM 2002 O O . ASN A 1 253 ? 14.978 12.713 -17.124 1.00 98.00 253 ASN A O 1
ATOM 2006 N N . GLU A 1 254 ? 13.956 12.189 -15.198 1.00 97.19 254 GLU A N 1
ATOM 2007 C CA . GLU A 1 254 ? 15.175 12.219 -14.380 1.00 97.19 254 GLU A CA 1
ATOM 2008 C C . GLU A 1 254 ? 15.918 10.859 -14.383 1.00 97.19 254 GLU A C 1
ATOM 2010 O O . GLU A 1 254 ? 16.880 10.682 -13.643 1.00 97.19 254 GLU A O 1
ATOM 2015 N N . GLY A 1 255 ? 15.486 9.873 -15.185 1.00 96.44 255 GLY A N 1
ATOM 2016 C CA . GLY A 1 255 ? 16.235 8.629 -15.416 1.00 96.44 255 GLY A CA 1
ATOM 2017 C C . GLY A 1 255 ? 16.140 7.556 -14.321 1.00 96.44 255 GLY A C 1
ATOM 2018 O O . GLY A 1 255 ? 16.777 6.505 -14.447 1.00 96.44 255 GLY A O 1
ATOM 2019 N N . TRP A 1 256 ? 15.312 7.750 -13.288 1.00 97.50 256 TRP A N 1
ATOM 2020 C CA . TRP A 1 256 ? 15.227 6.862 -12.116 1.00 97.50 256 TRP A CA 1
ATOM 2021 C C . TRP A 1 256 ? 14.833 5.420 -12.445 1.00 97.50 256 TRP A C 1
ATOM 2023 O O . TRP A 1 256 ? 15.261 4.490 -11.759 1.00 97.50 256 TRP A O 1
ATOM 2033 N N . TYR A 1 257 ? 14.026 5.207 -13.486 1.00 97.88 257 TYR A N 1
ATOM 2034 C CA . TYR A 1 257 ? 13.655 3.863 -13.936 1.00 97.88 257 TYR A CA 1
ATOM 2035 C C . TYR A 1 257 ? 14.829 3.075 -14.526 1.00 97.88 257 TYR A C 1
ATOM 2037 O O . TYR A 1 257 ? 14.857 1.853 -14.405 1.00 97.88 257 TYR A O 1
ATOM 2045 N N . GLN A 1 258 ? 15.777 3.745 -15.182 1.00 95.06 258 GLN A N 1
ATOM 2046 C CA . GLN A 1 258 ? 16.827 3.125 -16.000 1.00 95.06 258 GLN A CA 1
ATOM 2047 C C . GLN A 1 258 ? 18.212 3.161 -15.333 1.00 95.06 258 GLN A C 1
ATOM 2049 O O . GLN A 1 258 ? 19.185 2.768 -15.970 1.00 95.06 258 GLN A O 1
ATOM 2054 N N . ASN A 1 259 ? 18.301 3.613 -14.075 1.00 92.44 259 ASN A N 1
ATOM 2055 C CA . ASN A 1 259 ? 19.557 3.911 -13.372 1.00 92.44 259 ASN A CA 1
ATOM 2056 C C . ASN A 1 259 ? 20.402 4.971 -14.107 1.00 92.44 259 ASN A C 1
ATOM 2058 O O . ASN A 1 259 ? 21.614 4.806 -14.247 1.00 92.44 259 ASN A O 1
ATOM 2062 N N . ARG A 1 260 ? 19.745 6.015 -14.633 1.00 93.75 260 ARG A N 1
ATOM 2063 C CA . ARG A 1 260 ? 20.361 7.116 -15.401 1.00 93.75 260 ARG A CA 1
ATOM 2064 C C . ARG A 1 260 ? 20.256 8.473 -14.698 1.00 93.75 260 ARG A C 1
ATOM 2066 O O . ARG A 1 260 ? 20.452 9.503 -15.337 1.00 93.75 260 ARG A O 1
ATOM 2073 N N . GLU A 1 261 ? 19.904 8.481 -13.416 1.00 94.62 261 GLU A N 1
ATOM 2074 C CA . GLU A 1 261 ? 20.000 9.679 -12.583 1.00 94.62 261 GLU A CA 1
ATOM 2075 C C . GLU A 1 261 ? 21.446 10.236 -12.541 1.00 94.62 261 GLU A C 1
ATOM 2077 O O . GLU A 1 261 ? 22.387 9.478 -12.795 1.00 94.62 261 GLU A O 1
ATOM 2082 N N . PRO A 1 262 ? 21.643 11.535 -12.224 1.00 92.50 262 PRO A N 1
ATOM 2083 C CA . PRO A 1 262 ? 22.970 12.158 -12.180 1.00 92.50 262 PRO A CA 1
ATOM 2084 C C . PRO A 1 262 ? 23.965 11.427 -11.266 1.00 92.50 262 PRO A C 1
ATOM 2086 O O . PRO A 1 262 ? 23.580 10.884 -10.228 1.00 92.50 262 PRO A O 1
ATOM 2089 N N . GLU A 1 263 ? 25.249 11.444 -11.635 1.00 90.12 263 GLU A N 1
ATOM 2090 C CA . GLU A 1 263 ? 26.318 10.688 -10.962 1.00 90.12 263 GLU A CA 1
ATOM 2091 C C . GLU A 1 263 ? 26.447 11.045 -9.472 1.00 90.12 263 GLU A C 1
ATOM 2093 O O . GLU A 1 263 ? 26.721 10.176 -8.647 1.00 90.12 263 GLU A O 1
ATOM 2098 N N . GLU A 1 264 ? 26.148 12.292 -9.094 1.00 93.44 264 GLU A N 1
ATOM 2099 C CA . GLU A 1 264 ? 26.237 12.779 -7.713 1.00 93.44 264 GLU A CA 1
ATOM 2100 C C . GLU A 1 264 ? 25.239 12.096 -6.768 1.00 93.44 264 GLU A C 1
ATOM 2102 O O . GLU A 1 264 ? 25.441 12.064 -5.552 1.00 93.44 264 GLU A O 1
ATOM 2107 N N . VAL A 1 265 ? 24.140 11.570 -7.317 1.00 92.75 265 VAL A N 1
ATOM 2108 C CA . VAL A 1 265 ? 23.071 10.904 -6.560 1.00 92.75 265 VAL A CA 1
ATOM 2109 C C . VAL A 1 265 ? 22.884 9.440 -6.949 1.00 92.75 265 VAL A C 1
ATOM 2111 O O . VAL A 1 265 ? 22.085 8.739 -6.318 1.00 92.75 265 VAL A O 1
ATOM 2114 N N . TRP A 1 266 ? 23.612 8.973 -7.963 1.00 92.62 266 TRP A N 1
ATOM 2115 C CA . TRP A 1 266 ? 23.501 7.624 -8.488 1.00 92.62 266 TRP A CA 1
ATOM 2116 C C . TRP A 1 266 ? 23.937 6.580 -7.460 1.00 92.62 266 TRP A C 1
ATOM 2118 O O . TRP A 1 266 ? 24.942 6.721 -6.759 1.00 92.62 266 TRP A O 1
ATOM 2128 N N . LYS A 1 267 ? 23.171 5.489 -7.390 1.00 85.94 267 LYS A N 1
ATOM 2129 C CA . LYS A 1 267 ? 23.510 4.305 -6.599 1.00 85.94 267 LYS A CA 1
ATOM 2130 C C . LYS A 1 267 ? 23.118 3.043 -7.350 1.00 85.94 267 LYS A C 1
ATOM 2132 O O . LYS A 1 267 ? 22.016 2.948 -7.892 1.00 85.94 267 LYS A O 1
ATOM 2137 N N . GLU A 1 268 ? 23.998 2.049 -7.299 1.00 86.94 268 GLU A N 1
ATOM 2138 C CA . GLU A 1 268 ? 23.732 0.711 -7.824 1.00 86.94 268 GLU A CA 1
ATOM 2139 C C . GLU A 1 268 ? 22.447 0.129 -7.204 1.00 86.94 268 GLU A C 1
ATOM 2141 O O . GLU A 1 268 ? 22.303 0.054 -5.981 1.00 86.94 268 GLU A O 1
ATOM 2146 N N . GLU A 1 269 ? 21.500 -0.291 -8.045 1.00 91.19 269 GLU A N 1
ATOM 2147 C CA . GLU A 1 269 ? 20.269 -0.943 -7.596 1.00 91.19 269 GLU A CA 1
ATOM 2148 C C . GLU A 1 269 ? 20.524 -2.429 -7.313 1.00 91.19 269 GLU A C 1
ATOM 2150 O O . GLU A 1 269 ? 20.842 -3.190 -8.223 1.00 91.19 269 GLU A O 1
ATOM 2155 N N . LYS A 1 270 ? 20.333 -2.849 -6.056 1.00 89.50 270 LYS A N 1
ATOM 2156 C CA . LYS A 1 270 ? 20.569 -4.236 -5.597 1.00 89.50 270 LYS A CA 1
ATOM 2157 C C . LYS A 1 270 ? 19.309 -4.969 -5.149 1.00 89.50 270 LYS A C 1
ATOM 2159 O O . LYS A 1 270 ? 19.357 -6.154 -4.827 1.00 89.50 270 LYS A O 1
ATOM 2164 N N . VAL A 1 271 ? 18.188 -4.258 -5.065 1.00 92.50 271 VAL A N 1
ATOM 2165 C CA . VAL A 1 271 ? 16.957 -4.749 -4.443 1.00 92.50 271 VAL A CA 1
ATOM 2166 C C . VAL A 1 271 ? 15.916 -5.102 -5.498 1.00 92.50 271 VAL A C 1
ATOM 2168 O O . VAL A 1 271 ? 15.177 -6.079 -5.350 1.00 92.50 271 VAL A O 1
ATOM 2171 N N . CYS A 1 272 ? 15.795 -4.274 -6.533 1.00 96.31 272 CYS A N 1
ATOM 2172 C CA . CYS A 1 272 ? 14.738 -4.415 -7.517 1.00 96.31 272 CYS A CA 1
ATOM 2173 C C . CYS A 1 272 ? 14.880 -5.699 -8.342 1.00 96.31 272 CYS A C 1
ATOM 2175 O O . CYS A 1 272 ? 15.945 -5.999 -8.853 1.00 96.31 272 CYS A O 1
ATOM 2177 N N . LEU A 1 273 ? 13.771 -6.405 -8.583 1.00 96.88 273 LEU A N 1
ATOM 2178 C CA . LEU A 1 273 ? 13.757 -7.596 -9.443 1.00 96.88 273 LEU A CA 1
ATOM 2179 C C . LEU A 1 273 ? 14.278 -7.327 -10.870 1.00 96.88 273 LEU A C 1
ATOM 2181 O O . LEU A 1 273 ? 14.785 -8.225 -11.527 1.00 96.88 273 LEU A O 1
ATOM 2185 N N . LEU A 1 274 ? 14.137 -6.088 -11.342 1.00 96.31 274 LEU A N 1
ATOM 2186 C CA . LEU A 1 274 ? 14.542 -5.652 -12.682 1.00 96.31 274 LEU A CA 1
ATOM 2187 C C . LEU A 1 274 ? 16.018 -5.234 -12.780 1.00 96.31 274 LEU A C 1
ATOM 2189 O O . LEU A 1 274 ? 16.453 -4.834 -13.857 1.00 96.31 274 LEU A O 1
ATOM 2193 N N . SER A 1 275 ? 16.776 -5.277 -11.681 1.00 89.88 275 SER A N 1
ATOM 2194 C CA . SER A 1 275 ? 18.165 -4.805 -11.658 1.00 89.88 275 SER A CA 1
ATOM 2195 C C . SER A 1 275 ? 19.168 -5.794 -12.253 1.00 89.88 275 SER A C 1
ATOM 2197 O O . SER A 1 275 ? 20.359 -5.497 -12.277 1.00 89.88 275 SER A O 1
ATOM 2199 N N . ILE A 1 276 ? 18.684 -6.950 -12.715 1.00 67.25 276 ILE A N 1
ATOM 2200 C CA . ILE A 1 276 ? 19.456 -7.987 -13.408 1.00 67.25 276 ILE A CA 1
ATOM 2201 C C . ILE A 1 276 ? 19.818 -7.519 -14.829 1.00 67.25 276 ILE A C 1
ATOM 2203 O O . ILE A 1 276 ? 19.032 -6.771 -15.470 1.00 67.25 276 ILE A O 1
#

Foldseek 3Di:
DPDDDDFFDWAADWPDPQDDAQVQQLVCCVPQPPVLDDPLAAWDKDKDFDDLVPQVVVQVVVQPDDDDPVCHPTGGDSPRGIIIGTDDLDDDPPKDKFKAFLAALDAALLQDPQFLFGLVQLLLLVCVLVVNHDPNSQLLAASPLLQDPDLVSVLLRLVSRDPDPLSSVCSSPVCNVVSVSLNVLLCVLAVRGLPGDADPSNLQSNQQSVLSNGWMWMWMQDPVGIRIYIDSSGRGDSVCSVVRVVSSCCSRVCCSRNQNHDPVSGDQDDRYPSND

pLDDT: mean 93.98, std 8.58, range [32.81, 98.81]

Mean predicted aligned error: 4.15 Å

Sequence (276 aa):
MQLHGRVPLLRIRKDLSHVQTAEEQLRSFNQHFKPLFPAQNLVEHEAVQLDDQVIPRLNQTISQAKRSSSRTGVLMPNNEQYGLLITNMSPLPMETLVQFKPKWLAQSPNAPAGSKRCRTCALRAQRQAKNQGTATDAQENCPLAMISENAHDRRRAAGATTTDKRLRDYLIDDAQPLLRTLKENQQRFDSSGVLGNVDDNALYDICKAMSLRDCTLFLKHGQLGVEARLSDLDLKQPEKLDKWRAVEEALINEGWYQNREPEEVWKEEKVCLLSI

Radius of gyration: 19.87 Å; Cα contacts (8 Å, |Δi|>4): 430; chains: 1; bounding box: 49×41×55 Å

Solvent-accessible surface area (backbone atoms only — not comparable to full-atom values): 15532 Å² total; per-residue (Å²): 136,86,78,86,69,87,66,62,41,80,46,69,63,57,64,46,97,90,53,69,52,49,65,57,39,50,51,46,24,59,72,70,50,51,81,74,50,61,71,80,41,40,53,51,76,43,82,40,83,51,59,89,63,50,52,58,51,50,41,57,53,57,72,71,48,93,65,58,79,96,50,60,91,70,44,57,46,83,82,63,52,45,30,28,39,27,62,58,75,76,60,56,94,92,34,51,65,45,75,48,62,63,36,52,50,56,69,52,61,73,58,63,87,82,40,30,30,40,59,62,52,18,52,38,52,54,25,49,62,68,74,58,66,47,80,73,51,73,35,63,57,24,34,50,17,45,70,38,92,50,62,68,43,9,46,56,25,23,55,45,70,38,88,51,64,68,61,26,53,36,44,52,52,76,40,43,66,61,52,46,52,50,31,52,49,35,41,72,30,37,72,54,34,81,83,37,92,68,52,75,67,51,41,54,29,36,21,49,18,54,13,64,34,62,18,35,40,37,41,34,42,45,98,94,43,79,48,52,28,41,36,67,58,49,73,47,60,75,86,48,50,66,60,51,30,55,51,52,52,48,37,58,78,50,20,35,28,58,76,56,36,62,78,95,64,53,71,89,67,85,59,35,68,42,46,115

Secondary structure (DSSP, 8-state):
----S-PPEEE---S-TTS--HHHHHHHIIIIIGGGS-GGGB--EEEEEPPTTHHHHHHHHHHHS---GGGTT----TT--EEEEE---PPPTT-EEEEE----SS--TTPPTT-SS-HHHHHHHHHHHTT---TTGGG---HHHHT-SSHHHHHHHHHHH-S-HHHHHHHHTTTHHHHHHHHHHHHHT-SS-TTS---HHHHHHHHHHHHHHH-EEEEEEETTEEEEEEE--PPPPGGGHHHHHHHHHHHHHT-TTTT-S-TTT-----S-GGG-

Nearest PDB structures (foldseek):
  4axc-assembly1_A  TM=7.512E-01  e=3.098E-08  Arabidopsis thaliana
  3uds-assembly3_B  TM=7.522E-01  e=2.483E-08  Arabidopsis thaliana
  3uds-assembly3_A  TM=7.482E-01  e=2.483E-08  Arabidopsis thaliana
  2xao-assembly2_B  TM=7.184E-01  e=6.015E-08  Arabidopsis thaliana
  5mwm-assembly1_A  TM=7.378E-01  e=2.677E-07  Mus musculus

Organism: Hortaea werneckii (NCBI:txid91943)

InterPro domains:
  IPR009286 Inositol-pentakisphosphate 2-kinase [PF06090] (9-173)
  IPR009286 Inositol-pentakisphosphate 2-kinase [PF06090] (202-249)
  IPR009286 Inositol-pentakisphosphate 2-kinase [PTHR14456] (9-160)